Protein AF-A0A9W9WJH2-F1 (afdb_monomer)

Solvent-accessible surface area (backbone atoms only — not comparable to full-atom values): 16302 Å² total; per-residue (Å²): 98,69,66,61,55,49,48,44,59,60,32,58,71,35,76,35,24,69,45,66,64,84,71,61,73,78,73,57,87,62,86,60,82,51,29,74,54,10,52,52,54,41,53,50,44,62,52,38,42,73,76,41,46,39,61,30,35,50,51,49,12,51,54,43,46,64,52,54,35,65,83,89,51,91,87,80,59,88,85,65,90,33,65,61,16,53,51,42,52,52,47,47,46,52,51,21,36,48,52,34,56,53,49,64,67,35,65,74,58,43,73,72,57,76,91,64,62,62,67,59,49,53,50,52,42,17,49,53,38,27,52,50,43,52,48,30,51,56,54,38,43,37,79,36,41,79,47,73,37,57,75,93,68,48,77,60,46,36,43,77,83,44,87,53,45,41,76,36,77,91,70,69,72,57,96,85,57,57,88,51,46,71,26,45,52,77,47,55,80,37,57,25,29,28,33,40,31,35,92,82,47,93,60,83,52,79,46,76,75,41,51,16,26,26,40,59,57,57,96,78,64,79,76,58,86,74,70,93,77,85,83,87,88,91,74,81,80,70,66,66,75,63,54,68,67,54,60,64,62,53,64,61,63,65,67,70,74,76,80,76,85,84,88,84,86,87,79,89,86,84,89,134

Sequence (272 aa):
MIILKDCLTLFFSNPFWYLGTGDEFSNSESFEAETPFGVQLNTLYNTLQKGELQHANHWRAHTMRLANMTTQDPTTMSDRDTSFGLANEGIIKSKAFQFAAAKLKDKAFRCLIKDPDEDNVKTSLGKLYNSMAMFAKDVSTSQPRLGWRLLDQIPTQFDCRSKVITAAHIHGLDKGESRLNQHKVLAIFRPYFFRVGAWNDEIPFEERISKAHVLVEDAFTQFAISSDEDESPTKRTKRKAKRSKTEENVEVRTKESALQGKARKGAKKKKI

pLDDT: mean 79.2, std 20.4, range [33.91, 97.44]

Organism: NCBI:txid1303715

Foldseek 3Di:
DVLVVVLCVLAQLQVLQQDDDDPQPVDDPDLDSGGPVSVVLRVVLVVVCVVPVQVSLQVQLVVLCVQQDDPPDPPPPVDDDRVRNVVSLVSLLVSLLVVLVVQCVDPVSVVVDDPDPPVVSSVVSSVVSSVSNVVSSVQSNDPFRKDWDAPVRDDQFDDLPDPAEDEACLVVDDRPDCQRGRFGFDGFPATFMWTFRGNPCPDTDTHTPDHTHTHTDDPPPPVDVPPVPDDDDDDPPPPPVVVVVVVVVVVVVVVVVPPDDDDDDDDDDDDD

Radius of gyration: 29.52 Å; Cα contacts (8 Å, |Δi|>4): 300; chains: 1; bounding box: 73×88×62 Å

Secondary structure (DSSP, 8-state):
-HHHHHHIIIIIS-TTTT---GGGTTS-----SS-HHHHHHHHHHHHHHHH-HHHHHHHHHHHHHHHT---S-TTT-TT---HHHHHHHHHHHHHHHHHHHHHHH-HHHHTTS-S--HHHHHHHHHHHHHHHHHHHHHHHTSSSEEEEE-GGGS-SB--TT-SSEEE-GGG---TT--TTTTPBEEEEEE-EEEEE--TT-SS---EEEE-EEEEE--TT---------S-----TTSSSTTTHHHHHHHHHHHHHTTSS------------

Structure (mmCIF, N/CA/C/O backbone):
data_AF-A0A9W9WJH2-F1
#
_entry.id   AF-A0A9W9WJH2-F1
#
loop_
_atom_site.group_PDB
_atom_site.id
_atom_site.type_symbol
_atom_site.label_atom_id
_atom_site.label_alt_id
_atom_site.label_comp_id
_atom_site.label_asym_id
_atom_site.label_entity_id
_atom_site.label_seq_id
_atom_site.pdbx_PDB_ins_code
_atom_site.Cartn_x
_atom_site.Cartn_y
_atom_site.Cartn_z
_atom_site.occupancy
_atom_site.B_iso_or_equiv
_atom_site.auth_seq_id
_atom_site.auth_comp_id
_atom_site.auth_asym_id
_atom_site.auth_atom_id
_atom_site.pdbx_PDB_model_num
ATOM 1 N N . MET A 1 1 ? -11.777 7.679 3.318 1.00 61.28 1 MET A N 1
ATOM 2 C CA . MET A 1 1 ? -11.421 6.244 3.437 1.00 61.28 1 MET A CA 1
ATOM 3 C C . MET A 1 1 ? -11.252 5.538 2.098 1.00 61.28 1 MET A C 1
ATOM 5 O O . MET A 1 1 ? -10.304 4.776 1.971 1.00 61.28 1 MET A O 1
ATOM 9 N N . ILE A 1 2 ? -12.136 5.777 1.119 1.00 79.31 2 ILE A N 1
ATOM 10 C CA . ILE A 1 2 ? -12.157 5.030 -0.152 1.00 79.31 2 ILE A CA 1
ATOM 11 C C . ILE A 1 2 ? -10.828 5.145 -0.909 1.00 79.31 2 ILE A C 1
ATOM 13 O O . ILE A 1 2 ? -10.280 4.121 -1.287 1.00 79.31 2 ILE A O 1
ATOM 17 N N . ILE A 1 3 ? -10.272 6.357 -1.040 1.00 88.62 3 ILE A N 1
ATOM 18 C CA . ILE A 1 3 ? -9.022 6.592 -1.787 1.00 88.62 3 ILE A CA 1
ATOM 19 C C . ILE A 1 3 ? -7.834 5.847 -1.168 1.00 88.62 3 ILE A C 1
ATOM 21 O O . ILE A 1 3 ? -7.076 5.210 -1.880 1.00 88.62 3 ILE A O 1
ATOM 25 N N . LEU A 1 4 ? -7.672 5.891 0.160 1.00 89.75 4 LEU A N 1
ATOM 26 C CA . LEU A 1 4 ? -6.545 5.217 0.812 1.00 89.75 4 LEU A CA 1
ATOM 27 C C . LEU A 1 4 ? -6.624 3.696 0.644 1.00 89.75 4 LEU A C 1
ATOM 29 O O . LEU A 1 4 ? -5.609 3.074 0.356 1.00 89.75 4 LEU A O 1
ATOM 33 N N . LYS A 1 5 ? -7.819 3.108 0.807 1.00 90.38 5 LYS A N 1
ATOM 34 C CA . LYS A 1 5 ? -8.029 1.678 0.544 1.00 90.38 5 LYS A CA 1
ATOM 35 C C . LYS A 1 5 ? -7.651 1.340 -0.900 1.00 90.38 5 LYS A C 1
ATOM 37 O O . LYS A 1 5 ? -6.919 0.383 -1.104 1.00 90.38 5 LYS A O 1
ATOM 42 N N . ASP A 1 6 ? -8.103 2.156 -1.851 1.00 91.75 6 ASP A N 1
ATOM 43 C CA . ASP A 1 6 ? -7.793 2.008 -3.276 1.00 91.75 6 ASP A CA 1
ATOM 44 C C . ASP A 1 6 ? -6.279 2.013 -3.522 1.00 91.75 6 ASP A C 1
ATOM 46 O O . ASP A 1 6 ? -5.728 1.053 -4.047 1.00 91.75 6 ASP A O 1
ATOM 50 N N . CYS A 1 7 ? -5.573 3.035 -3.028 1.00 93.75 7 CYS A N 1
ATOM 51 C CA . CYS A 1 7 ? -4.124 3.156 -3.184 1.00 93.75 7 CYS A CA 1
ATOM 52 C C . CYS A 1 7 ? -3.353 1.997 -2.541 1.00 93.75 7 CYS A C 1
ATOM 54 O O . CYS A 1 7 ? -2.354 1.554 -3.099 1.00 93.75 7 CYS A O 1
ATOM 56 N N . LEU A 1 8 ? -3.785 1.504 -1.374 1.00 92.88 8 LEU A N 1
ATOM 57 C CA . LEU A 1 8 ? -3.162 0.337 -0.739 1.00 92.88 8 LEU A CA 1
ATOM 58 C C . LEU A 1 8 ? -3.335 -0.908 -1.604 1.00 92.88 8 LEU A C 1
ATOM 60 O O . LEU A 1 8 ? -2.370 -1.629 -1.843 1.00 92.88 8 LEU A O 1
ATOM 64 N N . THR A 1 9 ? -4.547 -1.128 -2.114 1.00 92.12 9 THR A N 1
ATOM 65 C CA . THR A 1 9 ? -4.829 -2.256 -2.997 1.00 92.12 9 THR A CA 1
ATOM 66 C C . THR A 1 9 ? -4.025 -2.164 -4.294 1.00 92.12 9 THR A C 1
ATOM 68 O O . THR A 1 9 ? -3.382 -3.147 -4.644 1.00 92.12 9 THR A O 1
ATOM 71 N N . LEU A 1 10 ? -3.995 -0.997 -4.942 1.00 92.94 10 LEU A N 1
ATOM 72 C CA . LEU A 1 10 ? -3.325 -0.781 -6.227 1.00 92.94 10 LEU A CA 1
ATOM 73 C C . LEU A 1 10 ? -1.795 -0.818 -6.136 1.00 92.94 10 LEU A C 1
ATOM 75 O O . LEU A 1 10 ? -1.153 -1.429 -6.979 1.00 92.94 10 LEU A O 1
ATOM 79 N N . PHE A 1 11 ? -1.201 -0.148 -5.144 1.00 94.69 11 PHE A N 1
ATOM 80 C CA . PHE A 1 11 ? 0.240 0.137 -5.164 1.00 94.69 11 PHE A CA 1
ATOM 81 C C . PHE A 1 11 ? 1.055 -0.648 -4.143 1.00 94.69 11 PHE A C 1
ATOM 83 O O . PHE A 1 11 ? 2.259 -0.810 -4.323 1.00 94.69 11 PHE A O 1
ATOM 90 N N . PHE A 1 12 ? 0.435 -1.099 -3.049 1.00 93.94 12 PHE A N 1
ATOM 91 C CA . PHE A 1 12 ? 1.158 -1.761 -1.962 1.00 93.94 12 PHE A CA 1
ATOM 92 C C . PHE A 1 12 ? 1.015 -3.284 -2.013 1.00 93.94 12 PHE A C 1
ATOM 94 O O . PHE A 1 12 ? 1.904 -3.983 -1.526 1.00 93.94 12 PHE A O 1
ATOM 101 N N . SER A 1 13 ? -0.075 -3.811 -2.589 1.00 92.88 13 SER A N 1
ATOM 102 C CA . SER A 1 13 ? -0.327 -5.263 -2.672 1.00 92.88 13 SER A CA 1
ATOM 103 C C . SER A 1 13 ? 0.685 -5.990 -3.553 1.00 92.88 13 SER A C 1
ATOM 105 O O . SER A 1 13 ? 1.116 -7.089 -3.209 1.00 92.88 13 SER A O 1
ATOM 107 N N . ASN A 1 14 ? 1.077 -5.367 -4.663 1.00 95.12 14 ASN A N 1
ATOM 108 C CA . ASN A 1 14 ? 2.111 -5.853 -5.561 1.00 95.12 14 ASN A CA 1
ATOM 109 C C . ASN A 1 14 ? 3.208 -4.782 -5.657 1.00 95.12 14 ASN A C 1
ATOM 111 O O . ASN A 1 14 ? 2.951 -3.742 -6.247 1.00 95.12 14 ASN A O 1
ATOM 115 N N . PRO A 1 15 ? 4.430 -4.994 -5.136 1.00 95.25 15 PRO A N 1
ATOM 116 C CA . PRO A 1 15 ? 5.505 -4.003 -5.235 1.00 95.25 15 PRO A CA 1
ATOM 117 C C . PRO A 1 15 ? 6.007 -3.789 -6.676 1.00 95.25 15 PRO A C 1
ATOM 119 O O . PRO A 1 15 ? 6.616 -2.762 -6.954 1.00 95.25 15 PRO A O 1
ATOM 122 N N . PHE A 1 16 ? 5.740 -4.723 -7.591 1.00 96.00 16 PHE A N 1
ATOM 123 C CA . PHE A 1 16 ? 6.220 -4.733 -8.976 1.00 96.00 16 PHE A CA 1
ATOM 124 C C . PHE A 1 16 ? 5.157 -4.298 -9.996 1.00 96.00 16 PHE A C 1
ATOM 126 O O . PHE A 1 16 ? 5.381 -4.445 -11.192 1.00 96.00 16 PHE A O 1
ATOM 133 N N . TRP A 1 17 ? 4.013 -3.767 -9.547 1.00 94.25 17 TRP A N 1
ATOM 134 C CA . TRP A 1 17 ? 2.809 -3.492 -10.354 1.00 94.25 17 TRP A CA 1
ATOM 135 C C . TRP A 1 17 ? 3.031 -2.669 -11.641 1.00 94.25 17 TRP A C 1
ATOM 137 O O . TRP A 1 17 ? 2.211 -2.707 -12.559 1.00 94.25 17 TRP A O 1
ATOM 147 N N . TYR A 1 18 ? 4.119 -1.906 -11.712 1.00 93.12 18 TYR A N 1
ATOM 148 C CA . TYR A 1 18 ? 4.456 -1.030 -12.834 1.00 93.12 18 TYR A CA 1
ATOM 149 C C . TYR A 1 18 ? 5.668 -1.502 -13.643 1.00 93.12 18 TYR A C 1
ATOM 151 O O . TYR A 1 18 ? 6.012 -0.841 -14.616 1.00 93.12 18 TYR A O 1
ATOM 159 N N . LEU A 1 19 ? 6.348 -2.585 -13.253 1.00 93.00 19 LEU A N 1
ATOM 160 C CA . LEU A 1 19 ? 7.528 -3.063 -13.974 1.00 93.00 19 LEU A CA 1
ATOM 161 C C . LEU A 1 19 ? 7.095 -3.803 -15.231 1.00 93.00 19 LEU A C 1
ATOM 163 O O . LEU A 1 19 ? 6.374 -4.790 -15.136 1.00 93.00 19 LEU A O 1
ATOM 167 N N . GLY A 1 20 ? 7.562 -3.373 -16.394 1.00 84.25 20 GLY A N 1
ATOM 168 C CA . GLY A 1 20 ? 7.309 -4.067 -17.654 1.00 84.25 20 GLY A CA 1
ATOM 169 C C . GLY A 1 20 ? 8.562 -4.145 -18.507 1.00 84.25 20 GLY A C 1
ATOM 170 O O . GLY A 1 20 ? 9.544 -3.437 -18.269 1.00 84.25 20 GLY A O 1
ATOM 171 N N . THR A 1 21 ? 8.527 -5.026 -19.496 1.00 75.06 21 THR A N 1
ATOM 172 C CA . THR A 1 21 ? 9.624 -5.202 -20.449 1.00 75.06 21 THR A CA 1
ATOM 173 C C . THR A 1 21 ? 9.253 -4.585 -21.792 1.00 75.06 21 THR A C 1
ATOM 175 O O . THR A 1 21 ? 8.248 -4.976 -22.376 1.00 75.06 21 THR A O 1
ATOM 178 N N . GLY A 1 22 ? 10.077 -3.645 -22.275 1.00 64.88 22 GLY A N 1
ATOM 179 C CA . GLY A 1 22 ? 10.086 -3.120 -23.650 1.00 64.88 22 GLY A CA 1
ATOM 180 C C . GLY A 1 22 ? 8.715 -2.767 -24.236 1.00 64.88 22 GLY A C 1
ATOM 181 O O . GLY A 1 22 ? 8.216 -1.660 -24.048 1.00 64.88 22 GLY A O 1
ATOM 182 N N . ASP A 1 23 ? 8.123 -3.718 -24.956 1.00 58.00 23 ASP A N 1
ATOM 183 C CA . ASP A 1 23 ? 6.927 -3.532 -25.784 1.00 58.00 23 ASP A CA 1
ATOM 184 C C . ASP A 1 23 ? 5.601 -3.480 -25.007 1.00 58.00 23 ASP A C 1
ATOM 186 O O . ASP A 1 23 ? 4.570 -3.117 -25.576 1.00 58.00 23 ASP A O 1
ATOM 190 N N . GLU A 1 24 ? 5.596 -3.796 -23.707 1.00 58.75 24 GLU A N 1
ATOM 191 C CA . GLU A 1 24 ? 4.362 -3.846 -22.906 1.00 58.75 24 GLU A CA 1
ATOM 192 C C . GLU A 1 24 ? 3.705 -2.467 -22.706 1.00 58.75 24 GLU A C 1
ATOM 194 O O . GLU A 1 24 ? 2.495 -2.391 -22.508 1.00 58.75 24 GLU A O 1
ATOM 199 N N . PHE A 1 25 ? 4.466 -1.370 -22.799 1.00 53.47 25 PHE A N 1
ATOM 200 C CA . PHE A 1 25 ? 3.949 -0.010 -22.571 1.00 53.47 25 PHE A CA 1
ATOM 201 C C . PHE A 1 25 ? 3.610 0.761 -23.843 1.00 53.47 25 PHE A C 1
ATOM 203 O O . PHE A 1 25 ? 2.935 1.786 -23.764 1.00 53.47 25 PHE A O 1
ATOM 210 N N . SER A 1 26 ? 4.059 0.288 -25.007 1.00 49.72 26 SER A N 1
ATOM 211 C CA . SER A 1 26 ? 3.871 1.012 -26.269 1.00 49.72 26 SER A CA 1
ATOM 212 C C . SER A 1 26 ? 2.443 0.895 -26.813 1.00 49.72 26 SER A C 1
ATOM 214 O O . SER A 1 26 ? 2.040 1.739 -27.605 1.00 49.72 26 SER A O 1
ATOM 216 N N . ASN A 1 27 ? 1.664 -0.104 -26.369 1.00 42.75 27 ASN A N 1
ATOM 217 C CA . ASN A 1 27 ? 0.341 -0.415 -26.932 1.00 42.75 27 ASN A CA 1
ATOM 218 C C . ASN A 1 27 ? -0.779 -0.637 -25.900 1.00 42.75 27 ASN A C 1
ATOM 220 O O . ASN A 1 27 ? -1.905 -0.955 -26.283 1.00 42.75 27 ASN A O 1
ATOM 224 N N . SER A 1 28 ? -0.518 -0.500 -24.599 1.00 47.25 28 SER A N 1
ATOM 225 C CA . SER A 1 28 ? -1.523 -0.838 -23.592 1.00 47.25 28 SER A CA 1
ATOM 226 C C . SER A 1 28 ? -2.378 0.383 -23.211 1.00 47.25 28 SER A C 1
ATOM 228 O O . SER A 1 28 ? -2.097 1.082 -22.239 1.00 47.25 28 SER A O 1
ATOM 230 N N . GLU A 1 29 ? -3.494 0.595 -23.914 1.00 50.41 29 GLU A N 1
ATOM 231 C CA . GLU A 1 29 ? -4.655 1.328 -23.363 1.00 50.41 29 GLU A CA 1
ATOM 232 C C . GLU A 1 29 ? -5.371 0.525 -22.252 1.00 50.41 29 GLU A C 1
ATOM 234 O O . GLU A 1 29 ? -6.449 0.895 -21.781 1.00 50.41 29 GLU A O 1
ATOM 239 N N . SER A 1 30 ? -4.799 -0.608 -21.826 1.00 55.31 30 SER A N 1
ATOM 240 C CA . SER A 1 30 ? -5.375 -1.453 -20.791 1.00 55.31 30 SER A CA 1
ATOM 241 C C . SER A 1 30 ? -5.425 -0.701 -19.463 1.00 55.31 30 SER A C 1
ATOM 243 O O . SER A 1 30 ? -4.395 -0.334 -18.898 1.00 55.31 30 SER A O 1
ATOM 245 N N . PHE A 1 31 ? -6.628 -0.572 -18.909 1.00 59.25 31 PHE A N 1
ATOM 246 C CA . PHE A 1 31 ? -6.872 -0.110 -17.539 1.00 59.25 31 PHE A CA 1
ATOM 247 C C . PHE A 1 31 ? -6.413 -1.122 -16.469 1.00 59.25 31 PHE A C 1
ATOM 249 O O . PHE A 1 31 ? -6.786 -0.996 -15.301 1.00 59.25 31 PHE A O 1
ATOM 256 N N . GLU A 1 32 ? -5.640 -2.142 -16.848 1.00 71.50 32 GLU A N 1
ATOM 257 C CA . GLU A 1 32 ? -5.130 -3.140 -15.920 1.00 71.50 32 GLU A CA 1
ATOM 258 C C . GLU A 1 32 ? -4.185 -2.497 -14.902 1.00 71.50 32 GLU A C 1
ATOM 260 O O . GLU A 1 32 ? -3.237 -1.769 -15.230 1.00 71.50 32 GLU A O 1
ATOM 265 N N . ALA A 1 33 ? -4.483 -2.767 -13.628 1.00 72.88 33 ALA A N 1
ATOM 266 C CA . ALA A 1 33 ? -3.759 -2.189 -12.507 1.00 72.88 33 ALA A CA 1
ATOM 267 C C . ALA A 1 33 ? -2.268 -2.558 -12.546 1.00 72.88 33 ALA A C 1
ATOM 269 O O . ALA A 1 33 ? -1.403 -1.724 -12.275 1.00 72.88 33 ALA A O 1
ATOM 270 N N . GLU A 1 34 ? -1.973 -3.788 -12.965 1.00 84.31 34 GLU A N 1
ATOM 271 C CA . GLU A 1 34 ? -0.646 -4.389 -12.934 1.00 84.31 34 GLU A CA 1
ATOM 272 C C . GLU A 1 34 ? -0.162 -4.713 -14.350 1.00 84.31 34 GLU A C 1
ATOM 274 O O . GLU A 1 34 ? -0.954 -4.967 -15.251 1.00 84.31 34 GLU A O 1
ATOM 279 N N . THR A 1 35 ? 1.145 -4.660 -14.569 1.00 86.50 35 THR A N 1
ATOM 280 C CA . THR A 1 35 ? 1.783 -5.126 -15.808 1.00 86.50 35 THR A CA 1
ATOM 281 C C . THR A 1 35 ? 1.929 -6.652 -15.801 1.00 86.50 35 THR A C 1
ATOM 283 O O . THR A 1 35 ? 2.141 -7.227 -14.728 1.00 86.50 35 THR A O 1
ATOM 286 N N . PRO A 1 36 ? 1.898 -7.337 -16.960 1.00 88.88 36 PRO A N 1
ATOM 287 C CA . PRO A 1 36 ? 2.088 -8.788 -17.013 1.00 88.88 36 PRO A CA 1
ATOM 288 C C . PRO A 1 36 ? 3.403 -9.240 -16.365 1.00 88.88 36 PRO A C 1
ATOM 290 O O . PRO A 1 36 ? 3.405 -10.156 -15.538 1.00 88.88 36 PRO A O 1
ATOM 293 N N . PHE A 1 37 ? 4.513 -8.557 -16.661 1.00 91.06 37 PHE A N 1
ATOM 294 C CA . PHE A 1 37 ? 5.795 -8.828 -16.010 1.00 91.06 37 PHE A CA 1
ATOM 295 C C . PHE A 1 37 ? 5.757 -8.567 -14.493 1.00 91.06 37 PHE A C 1
ATOM 297 O O . PHE A 1 37 ? 6.253 -9.376 -13.704 1.00 91.06 37 PHE A O 1
ATOM 304 N N . GLY A 1 38 ? 5.096 -7.493 -14.056 1.00 93.38 38 GLY A N 1
ATOM 305 C CA . GLY A 1 38 ? 4.896 -7.177 -12.642 1.00 93.38 38 GLY A CA 1
ATOM 306 C C . GLY A 1 38 ? 4.111 -8.253 -11.885 1.00 93.38 38 GLY A C 1
ATOM 307 O O . GLY A 1 38 ? 4.464 -8.605 -10.757 1.00 93.38 38 GLY A O 1
ATOM 308 N N . VAL A 1 39 ? 3.078 -8.829 -12.506 1.00 93.12 39 VAL A N 1
ATOM 309 C CA . VAL A 1 39 ? 2.299 -9.954 -11.954 1.00 93.12 39 VAL A CA 1
ATOM 310 C C . VAL A 1 39 ? 3.173 -11.202 -11.797 1.00 93.12 39 VAL A C 1
ATOM 312 O O . VAL A 1 39 ? 3.122 -11.877 -10.762 1.00 93.12 39 VAL A O 1
ATOM 315 N N . GLN A 1 40 ? 4.011 -11.506 -12.793 1.00 94.88 40 GLN A N 1
ATOM 316 C CA . GLN A 1 40 ? 4.931 -12.647 -12.741 1.00 94.88 40 GLN A CA 1
ATOM 317 C C . GLN A 1 40 ? 5.958 -12.490 -11.613 1.00 94.88 40 GLN A C 1
ATOM 319 O O . GLN A 1 40 ? 6.143 -13.413 -10.816 1.00 94.88 40 GLN A O 1
ATOM 324 N N . LEU A 1 41 ? 6.567 -11.305 -11.480 1.00 96.31 41 LEU A N 1
ATOM 325 C CA . LEU A 1 41 ? 7.498 -11.007 -10.389 1.00 96.31 41 LEU A CA 1
ATOM 326 C C . LEU A 1 41 ? 6.831 -11.115 -9.015 1.00 96.31 41 LEU A C 1
ATOM 328 O O . LEU A 1 41 ? 7.429 -11.653 -8.082 1.00 96.31 41 LEU A O 1
ATOM 332 N N . ASN A 1 42 ? 5.584 -10.660 -8.883 1.00 96.31 42 ASN A N 1
ATOM 333 C CA . ASN A 1 42 ? 4.841 -10.783 -7.632 1.00 96.31 42 ASN A CA 1
ATOM 334 C C . ASN A 1 42 ? 4.518 -12.241 -7.293 1.00 96.31 42 ASN A C 1
ATOM 336 O O . ASN A 1 42 ? 4.623 -12.663 -6.143 1.00 96.31 42 ASN A O 1
ATOM 340 N N . THR A 1 43 ? 4.173 -13.041 -8.300 1.00 97.12 43 THR A N 1
ATOM 341 C CA . THR A 1 43 ? 3.924 -14.478 -8.134 1.00 97.12 43 THR A CA 1
ATOM 342 C C . THR A 1 43 ? 5.187 -15.206 -7.674 1.00 97.12 43 THR A C 1
ATOM 344 O O . THR A 1 43 ? 5.140 -16.001 -6.728 1.00 97.12 43 THR A O 1
ATOM 347 N N . LEU A 1 44 ? 6.335 -14.886 -8.281 1.00 97.44 44 LEU A N 1
ATOM 348 C CA . LEU A 1 44 ? 7.634 -15.393 -7.847 1.00 97.44 44 LEU A CA 1
ATOM 349 C C . LEU A 1 44 ? 7.932 -14.966 -6.406 1.00 97.44 44 LEU A C 1
ATOM 351 O O . LEU A 1 44 ? 8.263 -15.808 -5.574 1.00 97.44 44 LEU A O 1
ATOM 355 N N . TYR A 1 45 ? 7.745 -13.689 -6.077 1.00 96.56 45 TYR A N 1
ATOM 356 C CA . TYR A 1 45 ? 7.959 -13.167 -4.730 1.00 96.56 45 TYR A CA 1
ATOM 357 C C . TYR A 1 45 ? 7.123 -13.890 -3.672 1.00 96.56 45 TYR A C 1
ATOM 359 O O . TYR A 1 45 ? 7.668 -14.346 -2.668 1.00 96.56 45 TYR A O 1
ATOM 367 N N . ASN A 1 46 ? 5.824 -14.066 -3.918 1.00 95.94 46 ASN A N 1
ATOM 368 C CA . ASN A 1 46 ? 4.919 -14.790 -3.024 1.00 95.94 46 ASN A CA 1
ATOM 369 C C . ASN A 1 46 ? 5.331 -16.262 -2.853 1.00 95.94 46 ASN A C 1
ATOM 371 O O . ASN A 1 46 ? 5.078 -16.866 -1.811 1.00 95.94 46 ASN A O 1
ATOM 375 N N . THR A 1 47 ? 5.976 -16.849 -3.863 1.00 97.25 47 THR A N 1
ATOM 376 C CA . THR A 1 47 ? 6.546 -18.200 -3.779 1.00 97.25 47 THR A CA 1
ATOM 377 C C . THR A 1 47 ? 7.807 -18.209 -2.913 1.00 97.25 47 THR A C 1
ATOM 379 O O . THR A 1 47 ? 7.911 -19.036 -2.010 1.00 97.25 47 THR A O 1
ATOM 382 N N . LEU A 1 48 ? 8.720 -17.250 -3.110 1.00 95.31 48 LEU A N 1
ATOM 383 C CA . LEU A 1 48 ? 9.935 -17.100 -2.298 1.00 95.31 48 LEU A CA 1
ATOM 384 C C . LEU A 1 48 ? 9.615 -16.864 -0.816 1.00 95.31 48 LEU A C 1
ATOM 386 O O . LEU A 1 48 ? 10.290 -17.416 0.049 1.00 95.31 48 LEU A O 1
ATOM 390 N N . GLN A 1 49 ? 8.558 -16.102 -0.516 1.00 92.62 49 GLN A N 1
ATOM 391 C CA . GLN A 1 49 ? 8.107 -15.852 0.858 1.00 92.62 49 GLN A CA 1
ATOM 392 C C . GLN A 1 49 ? 7.736 -17.129 1.622 1.00 92.62 49 GLN A C 1
ATOM 394 O O . GLN A 1 49 ? 7.888 -17.158 2.840 1.00 92.62 49 GLN A O 1
ATOM 399 N N . LYS A 1 50 ? 7.245 -18.167 0.931 1.00 92.25 50 LYS A N 1
ATOM 400 C CA . LYS A 1 50 ? 6.915 -19.464 1.547 1.00 92.25 50 LYS A CA 1
ATOM 401 C C . LYS A 1 50 ? 8.160 -20.276 1.897 1.00 92.25 50 LYS A C 1
ATOM 403 O O . LYS A 1 50 ? 8.083 -21.122 2.778 1.00 92.25 50 LYS A O 1
ATOM 408 N N . GLY A 1 51 ? 9.256 -20.054 1.171 1.00 90.44 51 GLY A N 1
ATOM 409 C CA . GLY A 1 51 ? 10.536 -20.706 1.420 1.00 90.44 51 GLY A CA 1
ATOM 410 C C . GLY A 1 51 ? 11.279 -20.038 2.568 1.00 90.44 51 GLY A C 1
ATOM 411 O O . GLY A 1 51 ? 11.527 -20.679 3.579 1.00 90.44 51 GLY A O 1
ATOM 412 N N . GLU A 1 52 ? 11.607 -18.752 2.411 1.00 90.06 52 GLU A N 1
ATOM 413 C CA . GLU A 1 52 ? 12.344 -17.991 3.422 1.00 90.06 52 GLU A CA 1
ATOM 414 C C . GLU A 1 52 ? 12.017 -16.489 3.336 1.00 90.06 52 GLU A C 1
ATOM 416 O O . GLU A 1 52 ? 12.410 -15.786 2.396 1.00 90.06 52 GLU A O 1
ATOM 421 N N . LEU A 1 53 ? 11.275 -15.978 4.325 1.00 89.94 53 LEU A N 1
ATOM 422 C CA . LEU A 1 53 ? 10.684 -14.636 4.279 1.00 89.94 53 LEU A CA 1
ATOM 423 C C . LEU A 1 53 ? 11.736 -13.520 4.239 1.00 89.94 53 LEU A C 1
ATOM 425 O O . LEU A 1 53 ? 11.552 -12.528 3.525 1.00 89.94 53 LEU A O 1
ATOM 429 N N . GLN A 1 54 ? 12.834 -13.665 4.984 1.00 89.62 54 GLN A N 1
ATOM 430 C CA . GLN A 1 54 ? 13.888 -12.650 5.046 1.00 89.62 54 GLN A CA 1
ATOM 431 C C . GLN A 1 54 ? 14.572 -12.476 3.686 1.00 89.62 54 GLN A C 1
ATOM 433 O O . GLN A 1 54 ? 14.675 -11.360 3.167 1.00 89.62 54 GLN A O 1
ATOM 438 N N . HIS A 1 55 ? 14.967 -13.590 3.067 1.00 91.06 55 HIS A N 1
ATOM 439 C CA . HIS A 1 55 ? 15.607 -13.603 1.754 1.00 91.06 55 HIS A CA 1
ATOM 440 C C . HIS A 1 55 ? 14.660 -13.100 0.665 1.00 91.06 55 HIS A C 1
ATOM 442 O O . HIS A 1 55 ? 15.069 -12.308 -0.184 1.00 91.06 55 HIS A O 1
ATOM 448 N N . ALA A 1 56 ? 13.376 -13.465 0.726 1.00 94.06 56 ALA A N 1
ATOM 449 C CA . ALA A 1 56 ? 12.371 -12.926 -0.184 1.00 94.06 56 ALA A CA 1
ATOM 450 C C . ALA A 1 56 ? 12.257 -11.396 -0.054 1.00 94.06 56 ALA A C 1
ATOM 452 O O . ALA A 1 56 ? 12.272 -10.673 -1.054 1.00 94.06 56 ALA A O 1
ATOM 453 N N . ASN A 1 57 ? 12.161 -10.872 1.174 1.00 93.31 57 ASN A N 1
ATOM 454 C CA . ASN A 1 57 ? 12.087 -9.429 1.425 1.00 93.31 57 ASN A CA 1
ATOM 455 C C . ASN A 1 57 ? 13.337 -8.689 0.951 1.00 93.31 57 ASN A C 1
ATOM 457 O O . ASN A 1 57 ? 13.219 -7.568 0.442 1.00 93.31 57 ASN A O 1
ATOM 461 N N . HIS A 1 58 ? 14.502 -9.315 1.113 1.00 93.44 58 HIS A N 1
ATOM 462 C CA . HIS A 1 58 ? 15.770 -8.798 0.634 1.00 93.44 58 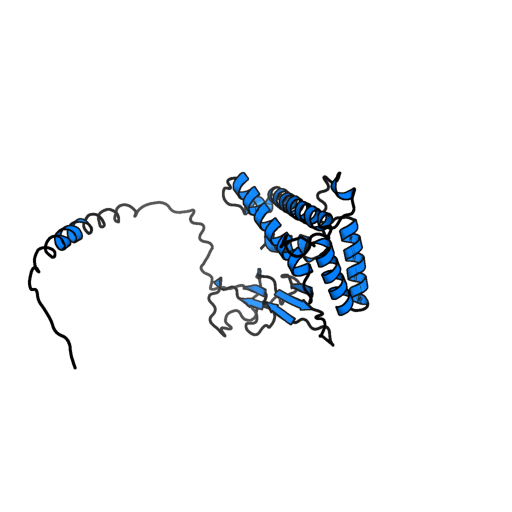HIS A CA 1
ATOM 463 C C . HIS A 1 58 ? 15.810 -8.741 -0.893 1.00 93.44 58 HIS A C 1
ATOM 465 O O . HIS A 1 58 ? 16.089 -7.678 -1.452 1.00 93.44 58 HIS A O 1
ATOM 471 N N . TRP A 1 59 ? 15.440 -9.840 -1.554 1.00 95.81 59 TRP A N 1
ATOM 472 C CA . TRP A 1 59 ? 15.322 -9.925 -3.006 1.00 95.81 59 TRP A CA 1
ATOM 473 C C . TRP A 1 59 ? 14.395 -8.836 -3.551 1.00 95.81 59 TRP A C 1
ATOM 475 O O . TRP A 1 59 ? 14.824 -8.041 -4.381 1.00 95.81 59 TRP A O 1
ATOM 485 N N . ARG A 1 60 ? 13.175 -8.695 -3.008 1.00 96.56 60 ARG A N 1
ATOM 486 C CA . ARG A 1 60 ? 12.236 -7.629 -3.404 1.00 96.56 60 ARG A CA 1
ATOM 487 C C . ARG A 1 60 ? 12.878 -6.250 -3.279 1.00 96.56 60 ARG A C 1
ATOM 489 O O . ARG A 1 60 ? 12.839 -5.475 -4.227 1.00 96.56 60 ARG A O 1
ATOM 496 N N . ALA A 1 61 ? 13.473 -5.936 -2.129 1.00 95.56 61 ALA A N 1
ATOM 497 C CA . ALA A 1 61 ? 14.081 -4.629 -1.901 1.00 95.56 61 ALA A CA 1
ATOM 498 C C . ALA A 1 61 ? 15.222 -4.336 -2.891 1.00 95.56 61 ALA A C 1
ATOM 500 O O . ALA A 1 61 ? 15.304 -3.224 -3.407 1.00 95.56 61 ALA A O 1
ATOM 501 N N . HIS A 1 62 ? 16.075 -5.319 -3.189 1.00 95.31 62 HIS A N 1
ATOM 502 C CA . HIS A 1 62 ? 17.151 -5.168 -4.171 1.00 95.31 62 HIS A CA 1
ATOM 503 C C . HIS A 1 62 ? 16.626 -5.013 -5.598 1.00 95.31 62 HIS A C 1
ATOM 505 O O . HIS A 1 62 ? 17.037 -4.075 -6.280 1.00 95.31 62 HIS A O 1
ATOM 511 N N . THR A 1 63 ? 15.677 -5.851 -6.017 1.00 95.94 63 THR A N 1
ATOM 512 C CA . THR A 1 63 ? 15.005 -5.730 -7.318 1.00 95.94 63 THR A CA 1
ATOM 513 C C . THR A 1 63 ? 14.401 -4.339 -7.484 1.00 95.94 63 THR A C 1
ATOM 515 O O . THR A 1 63 ? 14.635 -3.686 -8.496 1.00 95.94 63 THR A O 1
ATOM 518 N N . MET A 1 64 ? 13.715 -3.825 -6.460 1.00 95.88 64 MET A N 1
ATOM 519 C CA . MET A 1 64 ? 13.130 -2.484 -6.493 1.00 95.88 64 MET A CA 1
ATOM 520 C C . MET A 1 64 ? 14.185 -1.375 -6.541 1.00 95.88 64 MET A C 1
ATOM 522 O O . MET A 1 64 ? 14.004 -0.400 -7.262 1.00 95.88 64 MET A O 1
ATOM 526 N N . ARG A 1 65 ? 15.306 -1.487 -5.821 1.00 93.88 65 ARG A N 1
ATOM 527 C CA . ARG A 1 65 ? 16.385 -0.482 -5.901 1.00 93.88 65 ARG A CA 1
ATOM 528 C C . ARG A 1 65 ? 17.023 -0.438 -7.285 1.00 93.88 65 ARG A C 1
ATOM 530 O O . ARG A 1 65 ? 17.261 0.648 -7.797 1.00 93.88 65 ARG A O 1
ATOM 537 N N . LEU A 1 66 ? 17.280 -1.602 -7.883 1.00 91.88 66 LEU A N 1
ATOM 538 C CA . LEU A 1 66 ? 17.844 -1.698 -9.230 1.00 91.88 66 LEU A CA 1
ATOM 539 C C . LEU A 1 66 ? 16.863 -1.160 -10.273 1.00 91.88 66 LEU A C 1
ATOM 541 O O . LEU A 1 66 ? 17.245 -0.360 -11.120 1.00 91.88 66 LEU A O 1
ATOM 545 N N . ALA A 1 67 ? 15.586 -1.531 -10.160 1.00 92.75 67 ALA A N 1
ATOM 546 C CA . ALA A 1 67 ? 14.557 -1.110 -11.099 1.00 92.75 67 ALA A CA 1
ATOM 547 C C . ALA A 1 67 ? 14.275 0.399 -11.081 1.00 92.75 67 ALA A C 1
ATOM 549 O O . ALA A 1 67 ? 13.807 0.947 -12.072 1.00 92.75 67 ALA A O 1
ATOM 550 N N . ASN A 1 68 ? 14.552 1.073 -9.965 1.00 91.88 68 ASN A N 1
ATOM 551 C CA . ASN A 1 68 ? 14.289 2.502 -9.786 1.00 91.88 68 ASN A CA 1
ATOM 552 C C . ASN A 1 68 ? 15.568 3.318 -9.603 1.00 91.88 68 ASN A C 1
ATOM 554 O O . ASN A 1 68 ? 15.535 4.379 -8.979 1.00 91.88 68 ASN A O 1
ATOM 558 N N . MET A 1 69 ? 16.702 2.816 -10.090 1.00 88.00 69 MET 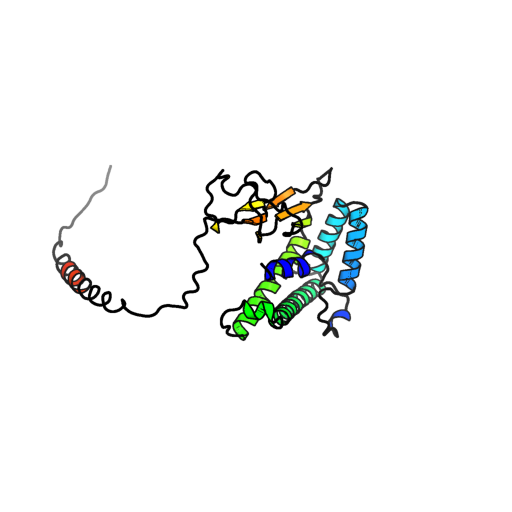A N 1
ATOM 559 C CA . MET A 1 69 ? 17.955 3.546 -9.990 1.00 88.00 69 MET A CA 1
ATOM 560 C C . MET A 1 69 ? 17.880 4.821 -10.840 1.00 88.00 69 MET A C 1
ATOM 562 O O . MET A 1 69 ? 17.771 4.763 -12.062 1.00 88.00 69 MET A O 1
ATOM 566 N N . THR A 1 70 ?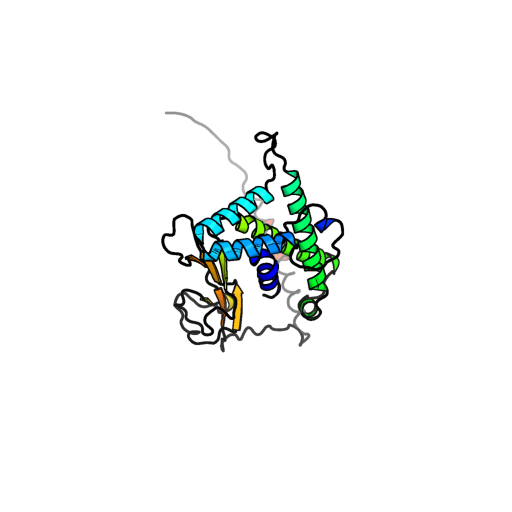 17.957 5.973 -10.178 1.00 82.38 70 THR A N 1
ATOM 567 C CA . THR A 1 70 ? 18.065 7.292 -10.806 1.00 82.38 70 THR A CA 1
ATOM 568 C C . THR A 1 70 ? 19.320 7.994 -10.287 1.00 82.38 70 THR A C 1
ATOM 570 O O . THR A 1 70 ? 19.708 7.838 -9.127 1.00 82.38 70 THR A O 1
ATOM 573 N N . THR A 1 71 ? 20.012 8.744 -11.143 1.00 68.94 71 THR A N 1
ATOM 574 C CA . THR A 1 71 ? 21.158 9.567 -10.733 1.00 68.94 71 THR A CA 1
ATOM 575 C C . THR A 1 71 ? 20.635 10.829 -10.058 1.00 68.94 71 THR A C 1
ATOM 577 O O . THR A 1 71 ? 20.173 11.744 -10.733 1.00 68.94 71 THR A O 1
ATOM 580 N N . GLN A 1 72 ? 20.696 10.887 -8.726 1.00 57.66 72 GLN A N 1
ATOM 581 C CA . GLN A 1 72 ? 20.450 12.134 -7.989 1.00 57.66 72 GLN A CA 1
ATOM 582 C C . GLN A 1 72 ? 21.657 13.081 -8.008 1.00 57.66 72 GLN A C 1
ATOM 584 O O . GLN A 1 72 ? 21.489 14.272 -7.765 1.00 57.66 72 GLN A O 1
ATOM 589 N N . ASP A 1 73 ? 22.853 12.573 -8.313 1.00 52.19 73 ASP A N 1
ATOM 590 C CA . ASP A 1 73 ? 24.090 13.343 -8.275 1.00 52.19 73 ASP A CA 1
ATOM 591 C C . ASP A 1 73 ? 24.902 13.143 -9.571 1.00 52.19 73 ASP A C 1
ATOM 593 O O . ASP A 1 73 ? 25.416 12.045 -9.812 1.00 52.19 73 ASP A O 1
ATOM 597 N N . PRO A 1 74 ? 25.021 14.177 -10.424 1.00 54.94 74 PRO A N 1
ATOM 598 C CA . PRO A 1 74 ? 25.809 14.112 -11.652 1.00 54.94 74 PRO A CA 1
ATOM 599 C C . PRO A 1 74 ? 27.324 14.024 -11.403 1.00 54.94 74 PRO A C 1
ATOM 601 O O . PRO A 1 74 ? 28.074 13.818 -12.353 1.00 54.94 74 PRO A O 1
ATOM 604 N N . THR A 1 75 ? 27.795 14.176 -10.159 1.00 56.12 75 THR A N 1
ATOM 605 C CA . THR A 1 75 ? 29.233 14.238 -9.850 1.00 56.12 75 THR A CA 1
ATOM 606 C C . THR A 1 75 ? 29.860 12.907 -9.430 1.00 56.12 75 THR A C 1
ATOM 608 O O . THR A 1 75 ? 31.083 12.797 -9.433 1.00 56.12 75 THR A O 1
ATOM 611 N N . THR A 1 76 ? 29.066 11.879 -9.105 1.00 55.41 76 THR A N 1
ATOM 612 C CA . THR A 1 76 ? 29.583 10.642 -8.483 1.00 55.41 76 THR A CA 1
ATOM 613 C C . THR A 1 76 ? 29.370 9.355 -9.285 1.00 55.41 76 THR A C 1
ATOM 615 O O . THR A 1 76 ? 29.914 8.321 -8.899 1.00 55.41 76 THR A O 1
ATOM 618 N N . MET A 1 77 ? 28.603 9.363 -10.383 1.00 56.88 77 MET A N 1
ATOM 619 C CA . MET A 1 77 ? 28.161 8.119 -11.046 1.00 56.88 77 MET A CA 1
ATOM 620 C C . MET A 1 77 ? 27.927 8.284 -12.568 1.00 56.88 77 MET A C 1
ATOM 622 O O . MET A 1 77 ? 26.815 8.050 -13.037 1.00 56.88 77 MET A O 1
ATOM 626 N N . SER A 1 78 ? 28.935 8.684 -13.355 1.00 58.69 78 SER A N 1
ATOM 627 C CA . SER A 1 78 ? 28.775 8.934 -14.808 1.00 58.69 78 SER A CA 1
ATOM 628 C C . SER A 1 78 ? 28.486 7.692 -15.665 1.00 58.69 78 SER A C 1
ATOM 630 O O . SER A 1 78 ? 28.002 7.838 -16.783 1.00 58.69 78 SER A O 1
ATOM 632 N N . ASP A 1 79 ? 28.742 6.484 -15.151 1.00 69.38 79 ASP A N 1
ATOM 633 C CA . ASP A 1 79 ? 28.795 5.263 -15.976 1.00 69.38 79 ASP A CA 1
ATOM 634 C C . ASP A 1 79 ? 27.581 4.331 -15.797 1.00 69.38 79 ASP A C 1
ATOM 636 O O . ASP A 1 79 ? 27.592 3.190 -16.262 1.00 69.38 79 ASP A O 1
ATOM 640 N N . ARG A 1 80 ? 26.525 4.766 -15.095 1.00 78.00 80 ARG A N 1
ATOM 641 C CA . ARG A 1 80 ? 25.339 3.927 -14.851 1.00 78.00 80 ARG A CA 1
ATOM 642 C C . ARG A 1 80 ? 24.213 4.240 -15.827 1.00 78.00 80 ARG A C 1
ATOM 644 O O . ARG A 1 80 ? 23.771 5.382 -15.924 1.00 78.00 80 ARG A O 1
ATOM 651 N N . ASP A 1 81 ? 23.684 3.201 -16.465 1.00 83.19 81 ASP A N 1
ATOM 652 C CA . ASP A 1 81 ? 22.450 3.305 -17.239 1.00 83.19 81 ASP A CA 1
ATOM 653 C C . ASP A 1 81 ? 21.243 3.467 -16.298 1.00 83.19 81 ASP A C 1
ATOM 655 O O . ASP A 1 81 ? 20.898 2.567 -15.530 1.00 83.19 81 ASP A O 1
ATOM 659 N N . THR A 1 82 ? 20.615 4.644 -16.340 1.00 87.69 82 THR A N 1
ATOM 660 C CA . THR A 1 82 ? 19.413 4.989 -15.559 1.00 87.69 82 THR A CA 1
ATOM 661 C C . THR A 1 82 ? 18.141 5.013 -16.402 1.00 87.69 82 THR A C 1
ATOM 663 O O . THR A 1 82 ? 17.069 5.343 -15.887 1.00 87.69 82 THR A O 1
ATOM 666 N N . SER A 1 83 ? 18.229 4.642 -17.684 1.00 88.19 83 SER A N 1
ATOM 667 C CA . SER A 1 83 ? 17.101 4.675 -18.620 1.00 88.19 83 SER A CA 1
ATOM 668 C C . SER A 1 83 ? 15.904 3.879 -18.098 1.00 88.19 83 SER A C 1
ATOM 670 O O . SER A 1 83 ? 14.773 4.364 -18.146 1.00 88.19 83 SER A O 1
ATOM 672 N N . PHE A 1 84 ? 16.155 2.711 -17.500 1.00 88.19 84 PHE A N 1
ATOM 673 C CA . PHE A 1 84 ? 15.113 1.867 -16.922 1.00 88.19 84 PHE A CA 1
ATOM 674 C C . PHE A 1 84 ? 14.400 2.533 -15.734 1.00 88.19 84 PHE A C 1
ATOM 676 O O . PHE A 1 84 ? 13.171 2.546 -15.679 1.00 88.19 84 PHE A O 1
ATOM 683 N N . GLY A 1 85 ? 15.150 3.147 -14.811 1.00 90.31 85 GLY A N 1
ATOM 684 C CA . GLY A 1 85 ? 14.581 3.849 -13.656 1.00 90.31 85 GLY A CA 1
ATOM 685 C C . GLY A 1 85 ? 13.749 5.069 -14.053 1.00 90.31 85 GLY A C 1
ATOM 686 O O . GLY A 1 85 ? 12.655 5.270 -13.523 1.00 90.31 85 GLY A O 1
ATOM 687 N N . LEU A 1 86 ? 14.228 5.845 -15.029 1.00 88.88 86 LEU A N 1
ATOM 688 C CA . LEU A 1 86 ? 13.512 7.007 -15.566 1.00 88.88 86 LEU A CA 1
ATOM 689 C C . LEU A 1 86 ? 12.239 6.603 -16.323 1.00 88.88 86 LEU A C 1
ATOM 691 O O . LEU A 1 86 ? 11.193 7.233 -16.147 1.00 88.88 86 LEU A O 1
ATOM 695 N N . ALA A 1 87 ? 12.296 5.534 -17.124 1.00 89.62 87 ALA A N 1
ATOM 696 C CA . ALA A 1 87 ? 11.124 4.993 -17.810 1.00 89.62 87 ALA A CA 1
ATOM 697 C C . ALA A 1 87 ? 10.050 4.545 -16.805 1.00 89.62 87 ALA A C 1
ATOM 699 O O . ALA A 1 87 ? 8.880 4.917 -16.929 1.00 89.62 87 ALA A O 1
ATOM 700 N N . ASN A 1 88 ? 10.463 3.827 -15.758 1.00 91.25 88 ASN A N 1
ATOM 701 C CA . ASN A 1 88 ? 9.590 3.374 -14.680 1.00 91.25 88 ASN A CA 1
ATOM 702 C C . ASN A 1 88 ? 8.905 4.531 -13.937 1.00 91.25 88 ASN A C 1
ATOM 704 O O . ASN A 1 88 ? 7.711 4.454 -13.647 1.00 91.25 88 ASN A O 1
ATOM 708 N N . GLU A 1 89 ? 9.613 5.629 -13.667 1.00 91.50 89 GLU A N 1
ATOM 709 C CA . GLU A 1 89 ? 9.010 6.818 -13.053 1.00 91.50 89 GLU A CA 1
ATOM 710 C C . GLU A 1 89 ? 7.925 7.444 -13.947 1.00 91.50 89 GLU A C 1
ATOM 712 O O . GLU A 1 89 ? 6.848 7.816 -13.463 1.00 91.50 89 GLU A O 1
ATOM 717 N N . GLY A 1 90 ? 8.163 7.491 -15.262 1.00 90.56 90 GLY A N 1
ATOM 718 C CA . GLY A 1 90 ? 7.167 7.915 -16.246 1.00 90.56 90 GLY A CA 1
ATOM 719 C C . GLY A 1 90 ? 5.911 7.038 -16.231 1.00 90.56 90 GLY A C 1
ATOM 720 O O . GLY A 1 90 ? 4.792 7.561 -16.203 1.00 90.56 90 GLY A O 1
ATOM 721 N N . ILE A 1 91 ? 6.086 5.714 -16.177 1.00 90.94 91 ILE A N 1
ATOM 722 C CA . ILE A 1 91 ? 4.991 4.735 -16.105 1.00 90.94 91 ILE A CA 1
ATOM 723 C C . ILE A 1 91 ? 4.179 4.919 -14.823 1.00 90.94 91 ILE A C 1
ATOM 725 O O . ILE A 1 91 ? 2.951 5.015 -14.890 1.00 90.94 91 ILE A O 1
ATOM 729 N N . ILE A 1 92 ? 4.847 5.013 -13.668 1.00 93.31 92 ILE A N 1
ATOM 730 C CA . ILE A 1 92 ? 4.195 5.206 -12.366 1.00 93.31 92 ILE A CA 1
ATOM 731 C C . ILE A 1 92 ? 3.298 6.440 -12.410 1.00 93.31 92 ILE A C 1
ATOM 733 O O . ILE A 1 92 ? 2.116 6.367 -12.063 1.00 93.31 92 ILE A O 1
ATOM 737 N N . LYS A 1 93 ? 3.845 7.564 -12.882 1.00 94.25 93 LYS A N 1
ATOM 738 C CA . LYS A 1 93 ? 3.107 8.820 -12.979 1.00 94.25 93 LYS A CA 1
ATOM 739 C C . LYS A 1 93 ? 1.925 8.699 -13.938 1.00 94.25 93 LYS A C 1
ATOM 741 O O . LYS A 1 93 ? 0.821 9.104 -13.583 1.00 94.25 93 LYS A O 1
ATOM 746 N N . SER A 1 94 ? 2.130 8.129 -15.124 1.00 92.06 94 SER A N 1
ATOM 747 C CA . SER A 1 94 ? 1.064 7.951 -16.116 1.00 92.06 94 SER A CA 1
ATOM 748 C C . SER A 1 94 ? -0.085 7.100 -15.561 1.00 92.06 94 SER A C 1
ATOM 750 O O . SER A 1 94 ? -1.228 7.566 -15.504 1.00 92.06 94 SER A O 1
ATOM 752 N N . LYS A 1 95 ? 0.216 5.902 -15.037 1.00 91.94 95 LYS A N 1
ATOM 753 C CA . LYS A 1 95 ? -0.786 4.999 -14.453 1.00 91.94 95 LYS A CA 1
ATOM 754 C C . LYS A 1 95 ? -1.498 5.618 -13.250 1.00 91.94 95 LYS A C 1
ATOM 756 O O . LYS A 1 95 ? -2.715 5.507 -13.139 1.00 91.94 95 LYS A O 1
ATOM 761 N N . ALA A 1 96 ? -0.791 6.339 -12.379 1.00 94.00 96 ALA A N 1
ATOM 762 C CA . ALA A 1 96 ? -1.412 7.018 -11.243 1.00 94.00 96 ALA A CA 1
ATOM 763 C C . ALA A 1 96 ? -2.491 8.030 -11.674 1.00 94.00 96 ALA A C 1
ATOM 765 O O . ALA A 1 96 ? -3.574 8.080 -11.085 1.00 94.00 96 ALA A O 1
ATOM 766 N N . PHE A 1 97 ? -2.231 8.805 -12.731 1.00 94.19 97 PHE A N 1
ATOM 767 C CA . PHE A 1 97 ? -3.223 9.721 -13.296 1.00 94.19 97 PHE A CA 1
ATOM 768 C C . PHE A 1 97 ? -4.360 8.981 -14.014 1.00 94.19 97 PHE A C 1
ATOM 770 O O . PHE A 1 97 ? -5.509 9.421 -13.932 1.00 94.19 97 PHE A O 1
ATOM 777 N N . GLN A 1 98 ? -4.081 7.849 -14.665 1.00 92.50 98 GLN A N 1
ATOM 778 C CA . GLN A 1 98 ? -5.118 6.995 -15.252 1.00 92.50 98 GLN A CA 1
ATOM 779 C C . GLN A 1 98 ? -6.056 6.419 -14.182 1.00 92.50 98 GLN A C 1
ATOM 781 O O . GLN A 1 98 ? -7.273 6.508 -14.342 1.00 92.50 98 GLN A O 1
ATOM 786 N N . PHE A 1 99 ? -5.531 5.909 -13.062 1.00 93.06 99 PHE A N 1
ATOM 787 C CA . PHE A 1 99 ? -6.352 5.413 -11.951 1.00 93.06 99 PHE A CA 1
ATOM 788 C C . PHE A 1 99 ? -7.183 6.523 -11.312 1.00 93.06 99 PHE A C 1
ATOM 790 O O . PHE A 1 99 ? -8.372 6.331 -11.066 1.00 93.06 99 PHE A O 1
ATOM 797 N N . ALA A 1 100 ? -6.608 7.713 -11.119 1.00 93.62 100 ALA A N 1
ATOM 798 C CA . ALA A 1 100 ? -7.364 8.873 -10.656 1.00 93.62 100 ALA A CA 1
ATOM 799 C C . ALA A 1 100 ? -8.513 9.229 -11.620 1.00 93.62 100 ALA A C 1
ATOM 801 O O . ALA A 1 100 ? -9.645 9.447 -11.185 1.00 93.62 100 ALA A O 1
ATOM 802 N N . ALA A 1 101 ? -8.255 9.237 -12.931 1.00 92.25 101 ALA A N 1
ATOM 803 C CA . ALA A 1 101 ? -9.281 9.495 -13.939 1.00 92.25 101 ALA A CA 1
ATOM 804 C C . ALA A 1 101 ? -10.366 8.405 -13.957 1.00 92.25 101 ALA A C 1
ATOM 806 O O . ALA A 1 101 ? -11.550 8.727 -14.043 1.00 92.25 101 ALA A O 1
ATOM 807 N N . ALA A 1 102 ? -9.990 7.129 -13.833 1.00 91.75 102 ALA A N 1
ATOM 808 C CA . ALA A 1 102 ? -10.934 6.021 -13.709 1.00 91.75 102 ALA A CA 1
ATOM 809 C C . ALA A 1 102 ? -11.794 6.165 -12.446 1.00 91.75 102 ALA A C 1
ATOM 811 O O . ALA A 1 102 ? -13.010 5.993 -12.504 1.00 91.75 102 ALA A O 1
ATOM 812 N N . LYS A 1 103 ? -11.195 6.586 -11.325 1.00 92.19 103 LYS A N 1
ATOM 813 C CA . LYS A 1 103 ? -11.922 6.810 -10.076 1.00 92.19 103 LYS A CA 1
ATOM 814 C C . LYS A 1 103 ? -12.944 7.938 -10.177 1.00 92.19 103 LYS A C 1
ATOM 816 O O . LYS A 1 103 ? -14.013 7.834 -9.591 1.00 92.19 103 LYS A O 1
ATOM 821 N N . LEU A 1 104 ? -12.663 8.987 -10.948 1.00 91.50 104 LEU A N 1
ATOM 822 C CA . LEU A 1 104 ? -13.616 10.081 -11.189 1.00 91.50 104 LEU A CA 1
ATOM 823 C C . LEU A 1 104 ? -14.800 9.688 -12.082 1.00 91.50 104 LEU A C 1
ATOM 825 O O . LEU A 1 104 ? -15.824 10.373 -12.071 1.00 91.50 104 LEU A O 1
ATOM 829 N N . LYS A 1 105 ? -14.683 8.586 -12.833 1.00 91.50 105 LYS A N 1
ATOM 830 C CA . LYS A 1 105 ? -15.804 7.997 -13.580 1.00 91.50 105 LYS A CA 1
ATOM 831 C C . LYS A 1 105 ? -16.738 7.179 -12.680 1.00 91.50 105 LYS A C 1
ATOM 833 O O . LYS A 1 105 ? -17.871 6.912 -13.077 1.00 91.50 105 LYS A O 1
ATOM 838 N N . ASP A 1 106 ? -16.295 6.791 -11.483 1.00 91.50 106 ASP A N 1
ATOM 839 C CA . ASP A 1 106 ? -17.127 6.081 -10.513 1.00 91.50 106 ASP A CA 1
ATOM 840 C C . ASP A 1 106 ? -18.212 7.015 -9.956 1.00 91.50 106 ASP A C 1
ATOM 842 O O . ASP A 1 106 ? -17.928 8.033 -9.318 1.00 91.50 106 ASP A O 1
ATOM 846 N N . LYS A 1 107 ? -19.481 6.666 -10.207 1.00 90.31 107 LYS A N 1
ATOM 847 C CA . LYS A 1 107 ? -20.634 7.494 -9.823 1.00 90.31 107 LYS A CA 1
ATOM 848 C C . LYS A 1 107 ? -20.732 7.681 -8.309 1.00 90.31 107 LYS A C 1
ATOM 850 O O . LYS A 1 107 ? -21.005 8.789 -7.859 1.00 90.31 107 LYS A O 1
ATOM 855 N N . ALA A 1 108 ? -20.490 6.625 -7.532 1.00 90.50 108 ALA A N 1
ATOM 856 C CA . ALA A 1 108 ? -20.598 6.679 -6.078 1.00 90.50 108 ALA A CA 1
ATOM 857 C C . ALA A 1 108 ? -19.504 7.568 -5.476 1.00 90.50 108 ALA A C 1
ATOM 859 O O . ALA A 1 108 ? -19.773 8.359 -4.576 1.00 90.50 108 ALA A O 1
ATOM 860 N N . PHE A 1 109 ? -18.282 7.491 -6.005 1.00 90.25 109 PHE A N 1
ATOM 861 C CA . PHE A 1 109 ? -17.193 8.379 -5.623 1.00 90.25 109 PHE A CA 1
ATOM 862 C C . PHE A 1 109 ? -17.482 9.828 -6.017 1.00 90.25 109 PHE A C 1
ATOM 864 O O . PHE A 1 109 ? -17.256 10.725 -5.208 1.00 90.25 109 PHE A O 1
ATOM 871 N N . ARG A 1 110 ? -18.032 10.066 -7.214 1.00 87.56 110 ARG A N 1
ATOM 872 C CA . ARG A 1 110 ? -18.381 11.413 -7.690 1.00 87.56 110 ARG A CA 1
ATOM 873 C C . ARG A 1 110 ? -19.420 12.093 -6.794 1.00 87.56 110 ARG A C 1
ATOM 875 O O . ARG A 1 110 ? -19.283 13.281 -6.537 1.00 87.56 110 ARG A O 1
ATOM 882 N N . CYS A 1 111 ? -20.373 11.346 -6.228 1.00 88.81 111 CYS A N 1
ATOM 883 C CA . CYS A 1 111 ? -21.330 11.867 -5.240 1.00 88.81 111 CYS A CA 1
ATOM 884 C C . CYS A 1 111 ? -20.682 12.356 -3.930 1.00 88.81 111 CYS A C 1
ATOM 886 O O . CYS A 1 111 ? -21.309 13.101 -3.184 1.00 88.81 111 CYS A O 1
ATOM 888 N N . LEU A 1 112 ? -19.449 11.938 -3.623 1.00 88.19 112 LEU A N 1
ATOM 889 C CA . LEU A 1 112 ? -18.724 12.364 -2.419 1.00 88.19 112 LEU A CA 1
ATOM 890 C C . LEU A 1 112 ? -17.908 13.646 -2.632 1.00 88.19 112 LEU A C 1
ATOM 892 O O . LEU A 1 112 ? -17.322 14.162 -1.678 1.00 88.19 112 LEU A O 1
ATOM 896 N N . ILE A 1 113 ? -17.832 14.145 -3.867 1.00 88.62 113 ILE A N 1
ATOM 897 C CA . ILE A 1 113 ? -17.084 15.349 -4.224 1.00 88.62 113 ILE A CA 1
ATOM 898 C C . ILE A 1 113 ? -18.066 16.521 -4.250 1.00 88.62 113 ILE A C 1
ATOM 900 O O . ILE A 1 113 ? -19.025 16.510 -5.015 1.00 88.62 113 ILE A O 1
ATOM 904 N N . LYS A 1 114 ? -17.828 17.533 -3.413 1.00 80.56 114 LYS A N 1
ATOM 905 C CA . LYS A 1 114 ? -18.621 18.770 -3.417 1.00 80.56 114 LYS A CA 1
ATOM 906 C C . LYS A 1 114 ? -18.179 19.663 -4.579 1.00 80.56 114 LYS A C 1
ATOM 908 O O . LYS A 1 114 ? -16.974 19.857 -4.724 1.00 80.56 114 LYS A O 1
ATOM 913 N N . ASP A 1 115 ? -19.148 20.146 -5.364 1.00 72.44 115 ASP A N 1
ATOM 914 C CA . ASP A 1 115 ? -19.043 21.074 -6.509 1.00 72.44 115 ASP A CA 1
ATOM 915 C C . ASP A 1 115 ? -17.622 21.325 -7.030 1.00 72.44 115 ASP A C 1
ATOM 917 O O . ASP A 1 115 ? -16.976 22.315 -6.670 1.00 72.44 115 ASP A O 1
ATOM 921 N N . PRO A 1 116 ? -17.104 20.415 -7.869 1.00 68.56 116 PRO A N 1
ATOM 922 C CA . PRO A 1 116 ? -15.737 20.512 -8.316 1.00 68.56 116 PRO A CA 1
ATOM 923 C C . PRO A 1 116 ? -15.624 21.339 -9.592 1.00 68.56 116 PRO A C 1
ATOM 925 O O . PRO A 1 116 ? -16.242 21.042 -10.612 1.00 68.56 116 PRO A O 1
ATOM 928 N N . ASP A 1 117 ? -14.711 22.302 -9.557 1.00 86.62 117 ASP A N 1
ATOM 929 C CA . ASP A 1 117 ? -13.851 22.548 -10.710 1.00 86.62 117 ASP A CA 1
ATOM 930 C C . ASP A 1 117 ? -13.222 21.197 -11.116 1.00 86.62 117 ASP A C 1
ATOM 932 O O . ASP A 1 117 ? -12.364 20.646 -10.411 1.00 86.62 117 ASP A O 1
ATOM 936 N N . GLU A 1 118 ? -13.743 20.610 -12.198 1.00 84.06 118 GLU A N 1
ATOM 937 C CA . GLU A 1 118 ? -13.436 19.242 -12.626 1.00 84.06 118 GLU A CA 1
ATOM 938 C C . GLU A 1 118 ? -11.947 19.080 -12.962 1.00 84.06 118 GLU A C 1
ATOM 940 O O . GLU A 1 118 ? -11.343 18.055 -12.625 1.00 84.06 118 GLU A O 1
ATOM 945 N N . ASP A 1 119 ? -11.324 20.119 -13.521 1.00 87.00 119 ASP A N 1
ATOM 946 C CA . ASP A 1 119 ? -9.905 20.121 -13.871 1.00 87.00 119 ASP A CA 1
ATOM 947 C C . ASP A 1 119 ? -9.016 20.171 -12.626 1.00 87.00 119 ASP A C 1
ATOM 949 O O . ASP A 1 119 ? -8.022 19.433 -12.522 1.00 87.00 119 ASP A O 1
ATOM 953 N N . ASN A 1 120 ? -9.393 20.981 -11.634 1.00 90.12 120 ASN A N 1
ATOM 954 C CA . ASN A 1 120 ? -8.673 21.034 -10.366 1.00 90.12 120 ASN A CA 1
ATOM 955 C C . ASN A 1 120 ? -8.784 19.709 -9.596 1.00 90.12 120 ASN A C 1
ATOM 957 O O . ASN A 1 120 ? -7.786 19.204 -9.069 1.00 90.12 120 ASN A O 1
ATOM 961 N N . VAL A 1 121 ? -9.968 19.093 -9.570 1.00 90.56 121 VAL A N 1
ATOM 962 C CA . VAL A 1 121 ? -10.160 17.793 -8.913 1.00 90.56 121 VAL A CA 1
ATOM 963 C C . VAL A 1 121 ? -9.391 16.687 -9.618 1.00 90.56 121 VAL A C 1
ATOM 965 O O . VAL A 1 121 ? -8.704 15.912 -8.949 1.00 90.56 121 VAL A O 1
ATOM 968 N N . LYS A 1 122 ? -9.425 16.639 -10.952 1.00 91.31 122 LYS A N 1
ATOM 969 C CA . LYS A 1 122 ? -8.628 15.693 -11.741 1.00 91.31 122 LYS A CA 1
ATOM 970 C C . LYS A 1 122 ? -7.139 15.832 -11.444 1.00 91.31 122 LYS A C 1
ATOM 972 O O . LYS A 1 122 ? -6.463 14.837 -11.181 1.00 91.31 122 LYS A O 1
ATOM 977 N N . THR A 1 123 ? -6.639 17.064 -11.417 1.00 93.62 123 THR A N 1
ATOM 978 C CA . THR A 1 123 ? -5.229 17.352 -11.131 1.00 93.62 123 THR A CA 1
ATOM 979 C C . THR A 1 123 ? -4.850 16.969 -9.702 1.00 93.62 123 THR A C 1
ATOM 981 O O . THR A 1 123 ? -3.823 16.325 -9.483 1.00 93.62 123 THR A O 1
ATOM 984 N N . SER A 1 124 ? -5.674 17.337 -8.723 1.00 93.19 124 SER A N 1
ATOM 985 C CA . SER A 1 124 ? -5.426 17.067 -7.304 1.00 93.19 124 SER A CA 1
ATOM 986 C C . SER A 1 124 ? -5.470 15.573 -6.992 1.00 93.19 124 SER A C 1
ATOM 988 O O . SER A 1 124 ? -4.588 15.061 -6.300 1.00 93.19 124 SER A O 1
ATOM 990 N N . LEU A 1 125 ? -6.444 14.850 -7.550 1.00 94.31 125 LEU A N 1
ATOM 991 C CA . LEU A 1 125 ? -6.548 13.406 -7.381 1.00 94.31 125 LEU A CA 1
ATOM 992 C C . LEU A 1 125 ? -5.391 12.678 -8.073 1.00 94.31 125 LEU A C 1
ATOM 994 O O . LEU A 1 125 ? -4.797 11.788 -7.472 1.00 94.31 125 LEU A O 1
ATOM 998 N N . GLY A 1 126 ? -5.014 13.095 -9.286 1.00 95.81 126 GLY A N 1
ATOM 999 C CA . GLY A 1 126 ? -3.849 12.551 -9.989 1.00 95.81 126 GLY A CA 1
ATOM 1000 C C . GLY A 1 126 ? -2.551 12.734 -9.202 1.00 95.81 126 GLY A C 1
ATOM 1001 O O . GLY A 1 126 ? -1.793 11.780 -9.025 1.00 95.81 126 GLY A O 1
ATOM 1002 N N . LYS A 1 127 ? -2.327 13.927 -8.633 1.00 96.50 127 LYS A N 1
ATOM 1003 C CA . LYS A 1 127 ? -1.191 14.186 -7.732 1.00 96.50 127 LYS A CA 1
ATOM 1004 C C . LYS A 1 127 ? -1.226 13.290 -6.495 1.00 96.50 127 LYS A C 1
ATOM 1006 O O . LYS A 1 127 ? -0.192 12.732 -6.147 1.00 96.50 127 LYS A O 1
ATOM 1011 N N . LEU A 1 128 ? -2.390 13.112 -5.867 1.00 95.88 128 LEU A N 1
ATOM 1012 C CA . LEU A 1 128 ? -2.539 12.250 -4.693 1.00 95.88 128 LEU A CA 1
ATOM 1013 C C . LEU A 1 128 ? -2.210 10.784 -5.008 1.00 95.88 128 LEU A C 1
ATOM 1015 O O . LEU A 1 128 ? -1.441 10.165 -4.275 1.00 95.88 128 LEU A O 1
ATOM 1019 N N . TYR A 1 129 ? -2.750 10.236 -6.101 1.00 96.94 129 TYR A N 1
ATOM 1020 C CA . TYR A 1 129 ? -2.427 8.877 -6.544 1.00 96.94 129 TYR A CA 1
ATOM 1021 C C . TYR A 1 129 ? -0.937 8.744 -6.857 1.00 96.94 129 TYR A C 1
ATOM 1023 O O . TYR A 1 129 ? -0.314 7.784 -6.416 1.00 96.94 129 TYR A O 1
ATOM 1031 N N . ASN A 1 130 ? -0.342 9.730 -7.536 1.00 97.06 130 ASN A N 1
ATOM 1032 C CA . ASN A 1 130 ? 1.084 9.716 -7.853 1.00 97.06 130 ASN A CA 1
ATOM 1033 C C . ASN A 1 130 ? 1.950 9.753 -6.585 1.00 97.06 130 ASN A C 1
ATOM 1035 O O . ASN A 1 130 ? 2.895 8.983 -6.464 1.00 97.06 130 ASN A O 1
ATOM 1039 N N . SER A 1 131 ? 1.606 10.592 -5.604 1.00 97.38 131 SER A N 1
ATOM 1040 C CA . SER A 1 131 ? 2.298 10.622 -4.311 1.00 97.38 131 SER A CA 1
ATOM 1041 C C . SER A 1 131 ? 2.211 9.280 -3.587 1.00 97.38 131 SER A C 1
ATOM 1043 O O . SER A 1 131 ? 3.213 8.816 -3.051 1.00 97.38 131 SER A O 1
ATOM 1045 N N . MET A 1 132 ? 1.044 8.629 -3.596 1.00 96.56 132 MET A N 1
ATOM 1046 C CA . MET A 1 132 ? 0.877 7.308 -2.985 1.00 96.56 132 MET A CA 1
ATOM 1047 C C . MET A 1 132 ? 1.648 6.217 -3.734 1.00 96.56 132 MET A C 1
ATOM 1049 O O . MET A 1 132 ? 2.241 5.356 -3.092 1.00 96.56 132 MET A O 1
ATOM 1053 N N . ALA A 1 133 ? 1.674 6.269 -5.064 1.00 96.69 133 ALA A N 1
ATOM 1054 C CA . ALA A 1 133 ? 2.400 5.329 -5.909 1.00 96.69 133 ALA A CA 1
ATOM 1055 C C . ALA A 1 133 ? 3.922 5.448 -5.721 1.00 96.69 133 ALA A C 1
ATOM 1057 O O . ALA A 1 133 ? 4.607 4.447 -5.519 1.00 96.69 133 ALA A O 1
ATOM 1058 N N . MET A 1 134 ? 4.443 6.678 -5.695 1.00 96.31 134 MET A N 1
ATOM 1059 C CA . MET A 1 134 ? 5.854 6.951 -5.409 1.00 96.31 134 MET A CA 1
ATOM 1060 C C . MET A 1 134 ? 6.225 6.541 -3.984 1.00 96.31 134 MET A C 1
ATOM 1062 O O . MET A 1 134 ? 7.250 5.899 -3.776 1.00 96.31 134 MET A O 1
ATOM 1066 N N . PHE A 1 135 ? 5.357 6.809 -3.007 1.00 95.56 135 PHE A N 1
ATOM 1067 C CA . PHE A 1 135 ? 5.577 6.345 -1.642 1.00 95.56 135 PHE A CA 1
ATOM 1068 C C . PHE A 1 135 ? 5.594 4.810 -1.551 1.00 95.56 135 PHE A C 1
ATOM 1070 O O . PHE A 1 135 ? 6.458 4.246 -0.883 1.00 95.56 135 PHE A O 1
ATOM 1077 N N . ALA A 1 136 ? 4.696 4.116 -2.258 1.00 96.06 136 ALA A N 1
ATOM 1078 C CA . ALA A 1 136 ? 4.690 2.654 -2.321 1.00 96.06 136 ALA A CA 1
ATOM 1079 C C . ALA A 1 136 ? 5.976 2.096 -2.946 1.00 96.06 136 ALA A C 1
ATOM 1081 O O . ALA A 1 136 ? 6.541 1.130 -2.427 1.00 96.06 136 ALA A O 1
ATOM 1082 N N . LYS A 1 137 ? 6.468 2.729 -4.020 1.00 95.44 137 LYS A N 1
ATOM 1083 C CA . LYS A 1 137 ? 7.761 2.424 -4.646 1.00 95.44 137 LYS A CA 1
ATOM 1084 C C . LYS A 1 137 ? 8.901 2.551 -3.634 1.00 95.44 137 LYS A C 1
ATOM 1086 O O . LYS A 1 137 ? 9.669 1.607 -3.461 1.00 95.44 137 LYS A O 1
ATOM 1091 N N . ASP A 1 138 ? 8.980 3.673 -2.925 1.00 94.19 138 ASP A N 1
ATOM 1092 C CA . ASP A 1 138 ? 10.067 3.950 -1.982 1.00 94.19 138 ASP A CA 1
ATOM 1093 C C . ASP A 1 138 ? 10.037 2.988 -0.787 1.00 94.19 138 ASP A C 1
ATOM 1095 O O . ASP A 1 138 ? 11.049 2.364 -0.454 1.00 94.19 138 ASP A O 1
ATOM 1099 N N . VAL A 1 139 ? 8.858 2.758 -0.200 1.00 94.00 139 VAL A N 1
ATOM 1100 C CA . VAL A 1 139 ? 8.657 1.732 0.837 1.00 94.00 139 VAL A CA 1
ATOM 1101 C C . VAL A 1 139 ? 9.049 0.349 0.316 1.00 94.00 139 VAL A C 1
ATOM 1103 O O . VAL A 1 139 ? 9.602 -0.472 1.054 1.00 94.00 139 VAL A O 1
ATOM 1106 N N . SER A 1 140 ? 8.836 0.087 -0.974 1.00 94.88 140 SER A N 1
ATOM 1107 C CA . SER A 1 140 ? 9.177 -1.197 -1.571 1.00 94.88 140 SER A CA 1
ATOM 1108 C C . SER A 1 140 ? 10.689 -1.459 -1.663 1.00 94.88 140 SER A C 1
ATOM 1110 O O . SER A 1 140 ? 11.108 -2.611 -1.749 1.00 94.88 140 SER A O 1
ATOM 1112 N N . THR A 1 141 ? 11.523 -0.425 -1.537 1.00 94.00 141 THR A N 1
ATOM 1113 C CA . THR A 1 141 ? 12.990 -0.554 -1.443 1.00 94.00 141 THR A CA 1
ATOM 1114 C C . THR A 1 141 ? 13.494 -0.838 -0.024 1.00 94.00 141 THR A C 1
ATOM 1116 O O . THR A 1 141 ? 14.673 -1.150 0.171 1.00 94.00 141 THR A O 1
ATOM 1119 N N . SER A 1 142 ? 12.631 -0.722 0.987 1.00 90.69 142 SER A N 1
ATOM 1120 C CA . SER A 1 142 ? 13.000 -0.896 2.394 1.00 90.69 142 SER A CA 1
ATOM 1121 C C . SER A 1 142 ? 12.975 -2.364 2.812 1.00 90.69 142 SER A C 1
ATOM 1123 O O . SER A 1 142 ? 12.211 -3.161 2.274 1.00 90.69 142 SER A O 1
ATOM 1125 N N . GLN A 1 143 ? 13.795 -2.718 3.798 1.00 86.62 143 GLN A N 1
ATOM 1126 C CA . GLN A 1 143 ? 13.708 -3.970 4.555 1.00 86.62 143 GLN A CA 1
ATOM 1127 C C . GLN A 1 143 ? 13.515 -3.553 6.014 1.00 86.62 143 GLN A C 1
ATOM 1129 O O . GLN A 1 143 ? 14.306 -2.723 6.472 1.00 86.62 143 GLN A O 1
ATOM 1134 N N . PRO A 1 144 ? 12.513 -4.047 6.760 1.00 89.81 144 PRO A N 1
ATOM 1135 C CA . PRO A 1 144 ? 11.475 -5.060 6.459 1.00 89.81 144 PRO A CA 1
ATOM 1136 C C . PRO A 1 1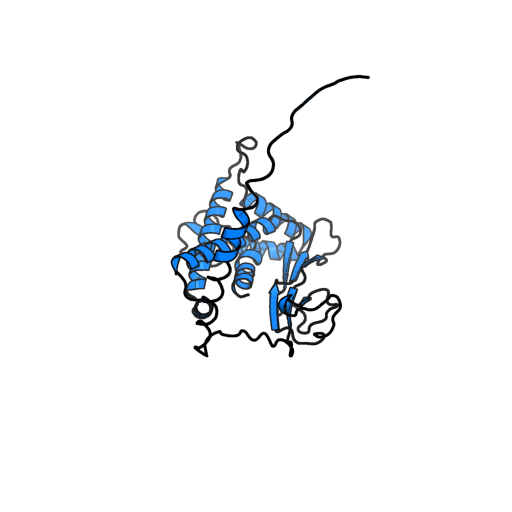44 ? 10.342 -4.633 5.499 1.00 89.81 144 PRO A C 1
ATOM 1138 O O . PRO A 1 144 ? 10.246 -3.474 5.099 1.00 89.81 144 PRO A O 1
ATOM 1141 N N . ARG A 1 145 ? 9.451 -5.580 5.149 1.00 91.25 145 ARG A N 1
ATOM 1142 C CA . ARG A 1 145 ? 8.236 -5.328 4.345 1.00 91.25 145 ARG A CA 1
ATOM 1143 C C . ARG A 1 145 ? 7.155 -4.637 5.178 1.00 91.25 145 ARG A C 1
ATOM 1145 O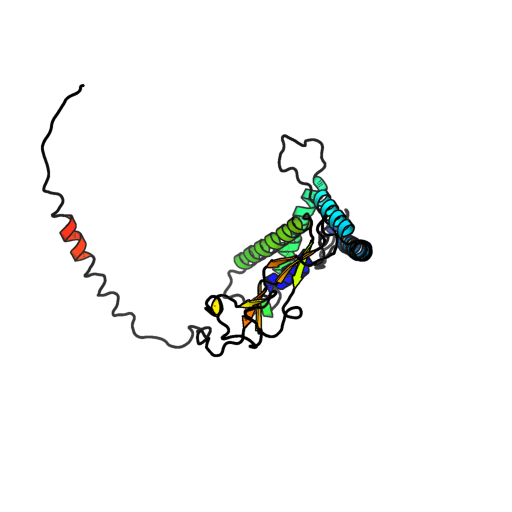 O . ARG A 1 145 ? 6.857 -5.093 6.280 1.00 91.25 145 ARG A O 1
ATOM 1152 N N . LEU A 1 146 ? 6.517 -3.609 4.617 1.00 92.88 146 LEU A N 1
ATOM 1153 C CA . LEU A 1 146 ? 5.317 -2.987 5.183 1.00 92.88 146 LEU A CA 1
ATOM 1154 C C . LEU A 1 146 ? 4.079 -3.864 4.935 1.00 92.88 146 LEU A C 1
ATOM 1156 O O . LEU A 1 146 ? 3.787 -4.229 3.798 1.00 92.88 146 LEU A O 1
ATOM 1160 N N . GLY A 1 147 ? 3.338 -4.165 5.995 1.00 93.00 147 GLY A N 1
ATOM 1161 C CA . GLY A 1 147 ? 2.014 -4.773 5.959 1.00 93.00 147 GLY A CA 1
ATOM 1162 C C . GLY A 1 147 ? 0.956 -3.832 6.532 1.00 93.00 147 GLY A C 1
ATOM 1163 O O . GLY A 1 147 ? 1.257 -2.913 7.302 1.00 93.00 147 GLY A O 1
ATOM 1164 N N . TRP A 1 148 ? -0.300 -4.064 6.157 1.00 94.94 148 TRP A N 1
ATOM 1165 C CA . TRP A 1 148 ? -1.444 -3.330 6.687 1.00 94.94 148 TRP A CA 1
ATOM 1166 C C . TRP A 1 148 ? -2.635 -4.249 6.943 1.00 94.94 148 TRP A C 1
ATOM 1168 O O . TRP A 1 148 ? -2.735 -5.321 6.351 1.00 94.94 148 TRP A O 1
ATOM 1178 N N . ARG A 1 149 ? -3.538 -3.822 7.833 1.00 94.50 149 ARG A N 1
ATOM 1179 C CA . ARG A 1 149 ? -4.839 -4.472 8.043 1.00 94.50 149 ARG A CA 1
ATOM 1180 C C . ARG A 1 149 ? -5.991 -3.498 7.855 1.00 94.50 149 ARG A C 1
ATOM 1182 O O . ARG A 1 149 ? -5.934 -2.359 8.331 1.00 94.50 149 ARG A O 1
ATOM 1189 N N . LEU A 1 150 ? -7.020 -3.968 7.157 1.00 91.88 150 LEU A N 1
ATOM 1190 C CA . LEU A 1 150 ? -8.274 -3.256 6.919 1.00 91.88 150 LEU A CA 1
ATOM 1191 C C . LEU A 1 150 ? -9.337 -3.628 7.968 1.00 91.88 150 LEU A C 1
ATOM 1193 O O . LEU A 1 150 ? -9.054 -4.331 8.936 1.00 91.88 150 LEU A O 1
ATOM 1197 N N . LEU A 1 151 ? -10.547 -3.084 7.811 1.00 92.06 151 LEU A N 1
ATOM 1198 C CA . LEU A 1 151 ? -11.643 -3.187 8.785 1.00 92.06 151 LEU A CA 1
ATOM 1199 C C . LEU A 1 151 ? -12.058 -4.631 9.077 1.00 92.06 151 LEU A C 1
ATOM 1201 O O . LEU A 1 151 ? -12.358 -4.963 10.215 1.00 92.06 151 LEU A O 1
ATOM 1205 N N . ASP A 1 152 ? -12.020 -5.482 8.063 1.00 92.38 152 ASP A N 1
ATOM 1206 C CA . ASP A 1 152 ? -12.307 -6.914 8.122 1.00 92.38 152 ASP A CA 1
ATOM 1207 C C . ASP A 1 152 ? -11.220 -7.735 8.837 1.00 92.38 152 ASP A C 1
ATOM 1209 O O . ASP A 1 152 ? -11.442 -8.894 9.171 1.00 92.38 152 ASP A O 1
ATOM 1213 N N . GLN A 1 153 ? -10.053 -7.141 9.097 1.00 94.06 153 GLN A N 1
ATOM 1214 C CA . GLN A 1 153 ? -8.869 -7.815 9.642 1.00 94.06 153 GLN A CA 1
ATOM 1215 C C . GLN A 1 153 ? -8.464 -7.298 11.033 1.00 94.06 153 GLN A C 1
ATOM 1217 O O . GLN A 1 153 ? -7.419 -7.681 11.567 1.00 94.06 153 GLN A O 1
ATOM 1222 N N . ILE A 1 154 ? -9.249 -6.397 11.623 1.00 94.56 154 ILE A N 1
ATOM 1223 C CA . ILE A 1 154 ? -9.030 -5.858 12.972 1.00 94.56 154 ILE A CA 1
ATOM 1224 C C . ILE A 1 154 ? -10.179 -6.270 13.906 1.00 94.56 154 ILE A C 1
ATOM 1226 O O . ILE A 1 154 ? -11.228 -6.702 13.430 1.00 94.56 154 ILE A O 1
ATOM 1230 N N . PRO A 1 155 ? -10.020 -6.137 15.237 1.00 95.94 155 PRO A N 1
ATOM 1231 C CA . PRO A 1 155 ? -11.115 -6.391 16.167 1.00 95.94 155 PRO A CA 1
ATOM 1232 C C . PRO A 1 155 ? -12.359 -5.558 15.835 1.00 95.94 155 PRO A C 1
ATOM 1234 O O . PRO A 1 155 ? -12.265 -4.357 15.583 1.00 95.94 155 PRO A O 1
ATOM 1237 N N . THR A 1 156 ? -13.527 -6.201 15.872 1.00 96.19 156 THR A N 1
ATOM 1238 C CA . THR A 1 156 ? -14.829 -5.579 15.579 1.00 96.19 156 THR A CA 1
ATOM 1239 C C . THR A 1 156 ? -15.370 -4.740 16.735 1.00 96.19 156 THR A C 1
ATOM 1241 O O . THR A 1 156 ? -16.259 -3.915 16.530 1.00 96.19 156 THR A O 1
ATOM 1244 N N . GLN A 1 157 ? -14.834 -4.936 17.939 1.00 96.69 157 GLN A N 1
ATOM 1245 C CA . GLN A 1 157 ? -15.165 -4.179 19.140 1.00 96.69 157 GLN A CA 1
ATOM 1246 C C . GLN A 1 157 ? -13.962 -3.364 19.604 1.00 96.69 157 GLN A C 1
ATOM 1248 O O . GLN A 1 157 ? -12.812 -3.808 19.514 1.00 96.69 157 GLN A O 1
ATOM 1253 N N . PHE A 1 158 ? -14.237 -2.165 20.108 1.00 95.81 158 PHE A N 1
ATOM 1254 C CA . PHE A 1 158 ? -13.217 -1.289 20.648 1.00 95.81 158 PHE A CA 1
ATOM 1255 C C . PHE A 1 158 ? -12.757 -1.747 22.034 1.00 95.81 158 PHE A C 1
ATOM 1257 O O . PHE A 1 158 ? -13.558 -2.083 22.902 1.00 95.81 158 PHE A O 1
ATOM 1264 N N . ASP A 1 159 ? -11.449 -1.702 22.256 1.00 94.81 159 ASP A N 1
ATOM 1265 C CA . ASP A 1 159 ? -10.837 -1.828 23.574 1.00 94.81 159 ASP A CA 1
ATOM 1266 C C . ASP A 1 159 ? -9.707 -0.800 23.664 1.00 94.81 159 ASP A C 1
ATOM 1268 O O . ASP A 1 159 ? -8.763 -0.831 22.866 1.00 94.81 159 ASP A O 1
ATOM 1272 N N . CYS A 1 160 ? -9.785 0.104 24.643 1.00 92.19 160 CYS A N 1
ATOM 1273 C CA . CYS A 1 160 ? -8.772 1.127 24.886 1.00 92.19 160 CYS A CA 1
ATOM 1274 C C . CYS A 1 160 ? -7.376 0.536 25.168 1.00 92.19 160 CYS A C 1
ATOM 1276 O O . CYS A 1 160 ? -6.359 1.195 24.924 1.00 92.19 160 CYS A O 1
ATOM 1278 N N . ARG A 1 161 ? -7.301 -0.726 25.616 1.00 93.44 161 ARG A N 1
ATOM 1279 C CA . ARG A 1 161 ? -6.049 -1.465 25.847 1.00 93.44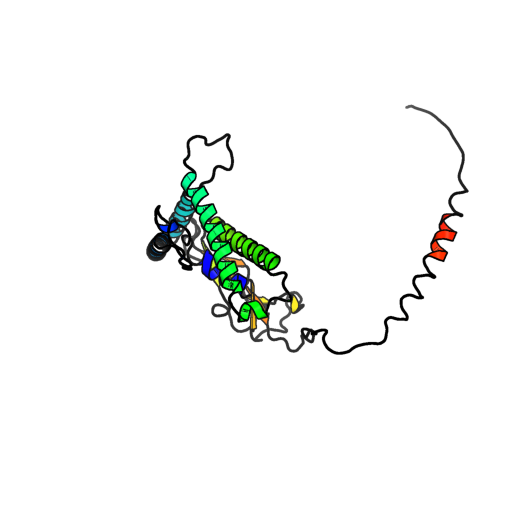 161 ARG A CA 1
ATOM 1280 C C . ARG A 1 161 ? -5.555 -2.225 24.617 1.00 93.44 161 ARG A C 1
ATOM 1282 O O . ARG A 1 161 ? -4.459 -2.792 24.655 1.00 93.44 161 ARG A O 1
ATOM 1289 N N . SER A 1 162 ? -6.295 -2.206 23.508 1.00 94.00 162 SER A N 1
ATOM 1290 C CA . SER A 1 162 ? -5.919 -2.925 22.294 1.00 94.00 162 SER A CA 1
ATOM 1291 C C . SER A 1 162 ? -4.550 -2.489 21.777 1.00 94.00 162 SER A C 1
ATOM 1293 O O . SER A 1 162 ? -4.230 -1.300 21.662 1.00 94.00 162 SER A O 1
ATOM 1295 N N . LYS A 1 163 ? -3.722 -3.466 21.399 1.00 93.81 163 LYS A N 1
ATOM 1296 C CA . LYS A 1 163 ? -2.443 -3.207 20.724 1.00 93.81 163 LYS A CA 1
ATOM 1297 C C . LYS A 1 163 ? -2.622 -2.838 19.248 1.00 93.81 163 LYS A C 1
ATOM 1299 O O . LYS A 1 163 ? -1.681 -2.278 18.683 1.00 93.81 163 LYS A O 1
ATOM 1304 N N . VAL A 1 164 ? -3.799 -3.106 18.674 1.00 95.25 164 VAL A N 1
ATOM 1305 C CA . VAL A 1 164 ? -4.099 -3.003 17.237 1.00 95.25 164 VAL A CA 1
ATOM 1306 C C . VAL A 1 164 ? -4.873 -1.733 16.900 1.00 95.25 164 VAL A C 1
ATOM 1308 O O . VAL A 1 164 ? -4.540 -1.084 15.917 1.00 95.25 164 VAL A O 1
ATOM 1311 N N . ILE A 1 165 ? -5.863 -1.346 17.705 1.00 95.81 165 ILE A N 1
ATOM 1312 C CA . ILE A 1 165 ? -6.766 -0.221 17.406 1.00 95.81 165 ILE A CA 1
ATOM 1313 C C . ILE A 1 165 ? -6.628 0.914 18.426 1.00 95.81 165 ILE A C 1
ATOM 1315 O O . ILE A 1 165 ? -6.240 0.703 19.575 1.00 95.81 165 ILE A O 1
ATOM 1319 N N . THR A 1 166 ? -6.936 2.132 17.992 1.00 95.44 166 THR A N 1
ATOM 1320 C CA . THR A 1 166 ? -7.078 3.333 18.820 1.00 95.44 166 THR A CA 1
ATOM 1321 C C . THR A 1 166 ? -8.257 4.150 18.310 1.00 95.44 166 THR A C 1
ATOM 1323 O O . THR A 1 166 ? -8.478 4.219 17.102 1.00 95.44 166 THR A O 1
ATOM 1326 N N . ALA A 1 167 ? -9.017 4.774 19.207 1.00 94.00 167 ALA A N 1
ATOM 1327 C CA . ALA A 1 167 ? -10.144 5.604 18.805 1.00 94.00 167 ALA A CA 1
ATOM 1328 C C . ALA A 1 167 ? -9.654 6.826 18.018 1.00 94.00 167 ALA A C 1
ATOM 1330 O O . ALA A 1 167 ? -8.571 7.365 18.269 1.00 94.00 167 ALA A O 1
ATOM 1331 N N . ALA A 1 168 ? -10.449 7.254 17.043 1.00 92.12 168 ALA A N 1
ATOM 1332 C CA . ALA A 1 168 ? -10.212 8.486 16.316 1.00 92.12 168 ALA A CA 1
ATOM 1333 C C . ALA A 1 168 ? -10.337 9.702 17.245 1.00 92.12 168 ALA A C 1
ATOM 1335 O O . ALA A 1 168 ? -11.176 9.731 18.142 1.00 92.12 168 ALA A O 1
ATOM 1336 N N . HIS A 1 169 ? -9.534 10.735 16.982 1.00 89.19 169 HIS A N 1
ATOM 1337 C CA . HIS A 1 169 ? -9.499 11.966 17.781 1.00 89.19 169 HIS A CA 1
ATOM 1338 C C . HIS A 1 169 ? -10.864 12.664 17.895 1.00 89.19 169 HIS A C 1
ATOM 1340 O O . HIS A 1 169 ? -11.116 13.345 18.880 1.00 89.19 169 HIS A O 1
ATOM 1346 N N . ILE A 1 170 ? -11.755 12.467 16.918 1.00 88.81 170 ILE A N 1
ATOM 1347 C CA . ILE A 1 170 ? -13.116 13.021 16.910 1.00 88.81 170 ILE A CA 1
ATOM 1348 C C . ILE A 1 170 ? -13.991 12.536 18.073 1.00 88.81 170 ILE A C 1
ATOM 1350 O O . ILE A 1 170 ? -14.974 13.192 18.391 1.00 88.81 170 ILE A O 1
ATOM 1354 N N . HIS A 1 171 ? -13.636 11.422 18.721 1.00 88.19 171 HIS A N 1
ATOM 1355 C CA . HIS A 1 171 ? -14.330 10.954 19.921 1.00 88.19 171 HIS A CA 1
ATOM 1356 C C . HIS A 1 171 ? -13.945 11.734 21.183 1.00 88.19 171 HIS A C 1
ATOM 1358 O O . HIS A 1 171 ? -14.591 11.554 22.211 1.00 88.19 171 HIS A O 1
ATOM 1364 N N . GLY A 1 172 ? -12.891 12.560 21.125 1.00 87.25 172 GLY A N 1
ATOM 1365 C CA . GLY A 1 172 ? -12.463 13.396 22.246 1.00 87.25 172 GLY A CA 1
ATOM 1366 C C . GLY A 1 172 ? -12.096 12.614 23.508 1.00 87.25 172 GLY A C 1
ATOM 1367 O O . GLY A 1 172 ? -12.303 13.129 24.596 1.00 87.25 172 GLY A O 1
ATOM 1368 N N . LEU A 1 173 ? -11.610 11.374 23.374 1.00 86.69 173 LEU A N 1
ATOM 1369 C CA . LEU A 1 173 ? -11.256 10.543 24.527 1.00 86.69 173 LEU A CA 1
ATOM 1370 C C . LEU A 1 173 ? -9.926 10.981 25.142 1.00 86.69 173 LEU A C 1
ATOM 1372 O O . LEU A 1 173 ? -8.902 10.997 24.447 1.00 86.69 173 LEU A O 1
ATOM 1376 N N . ASP A 1 174 ? -9.921 11.215 26.452 1.00 85.19 174 ASP A N 1
ATOM 1377 C CA . ASP A 1 174 ? -8.690 11.370 27.213 1.00 85.19 174 ASP A CA 1
ATOM 1378 C C . ASP A 1 174 ? -7.957 10.032 27.403 1.00 85.19 174 ASP A C 1
ATOM 1380 O O . ASP A 1 174 ? -8.455 8.919 27.178 1.00 85.19 174 ASP A O 1
ATOM 1384 N N . LYS A 1 175 ? -6.694 10.135 27.825 1.00 79.94 175 LYS A N 1
ATOM 1385 C CA . LYS A 1 175 ? -5.816 8.981 28.013 1.00 79.94 175 LYS A CA 1
ATOM 1386 C C . LYS A 1 175 ? -6.362 8.057 29.107 1.00 79.94 175 LYS A C 1
ATOM 1388 O O . LYS A 1 175 ? -6.317 8.385 30.286 1.00 79.94 175 LYS A O 1
ATOM 1393 N N . GLY A 1 176 ? -6.758 6.850 28.709 1.00 77.81 176 GLY A N 1
ATOM 1394 C CA . GLY A 1 176 ? -7.237 5.810 29.625 1.00 77.81 176 GLY A CA 1
ATOM 1395 C C . GLY A 1 176 ? -8.755 5.751 29.767 1.00 77.81 176 GLY A C 1
ATOM 1396 O O . GLY A 1 176 ? -9.247 4.869 30.468 1.00 77.81 176 GLY A O 1
ATOM 1397 N N . GLU A 1 177 ? -9.498 6.617 29.074 1.00 87.25 177 GLU A N 1
ATOM 1398 C CA . GLU A 1 177 ? -10.950 6.512 29.029 1.00 87.25 177 GLU A CA 1
ATOM 1399 C C . GLU A 1 177 ? -11.404 5.192 28.396 1.00 87.25 177 GLU A C 1
ATOM 1401 O O . GLU A 1 177 ? -10.968 4.794 27.313 1.00 87.25 177 GLU A O 1
ATOM 1406 N N . SER A 1 178 ? -12.319 4.517 29.088 1.00 91.94 178 SER A N 1
ATOM 1407 C CA . SER A 1 178 ? -12.908 3.240 28.682 1.00 91.94 178 SER A CA 1
ATOM 1408 C C . SER A 1 178 ? -14.368 3.367 28.249 1.00 91.94 178 SER A C 1
ATOM 1410 O O . SER A 1 178 ? -15.041 2.352 28.104 1.00 91.94 178 SER A O 1
ATOM 1412 N N . ARG A 1 179 ? -14.877 4.594 28.062 1.00 92.81 179 ARG A N 1
ATOM 1413 C CA . ARG A 1 179 ? -16.294 4.870 27.765 1.00 92.81 179 ARG A CA 1
ATOM 1414 C C . ARG A 1 179 ? -16.804 4.144 26.519 1.00 92.81 179 ARG A C 1
ATOM 1416 O O . ARG A 1 179 ? -17.971 3.792 26.471 1.00 92.81 179 ARG A O 1
ATOM 1423 N N . LEU A 1 180 ? -15.932 3.927 25.534 1.00 93.81 180 LEU A N 1
ATOM 1424 C CA . LEU A 1 180 ? -16.269 3.246 24.282 1.00 93.81 180 LEU A CA 1
ATOM 1425 C C . LEU A 1 180 ? -15.874 1.762 24.275 1.00 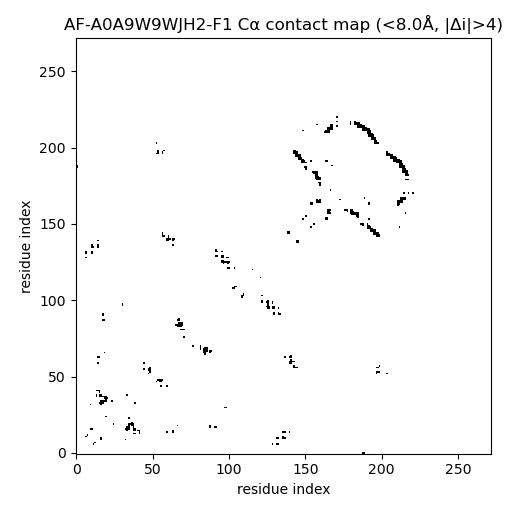93.81 180 LEU A C 1
ATOM 1427 O O . LEU A 1 180 ? -15.929 1.122 23.228 1.00 93.81 180 LEU A O 1
ATOM 1431 N N . ASN A 1 181 ? -15.402 1.199 25.393 1.00 95.00 181 ASN A N 1
ATOM 1432 C CA . ASN A 1 181 ? -15.007 -0.209 25.415 1.00 95.00 181 ASN A CA 1
ATOM 1433 C C . ASN A 1 181 ? -16.202 -1.108 25.081 1.00 95.00 181 ASN A C 1
ATOM 1435 O O . ASN A 1 181 ? -17.317 -0.853 25.516 1.00 95.00 181 ASN A O 1
ATOM 1439 N N . GLN A 1 182 ? -15.942 -2.170 24.318 1.00 95.44 182 GLN A N 1
ATOM 1440 C CA . GLN A 1 182 ? -16.923 -3.113 23.767 1.00 95.44 182 GLN A CA 1
ATOM 1441 C C . GLN A 1 182 ? -17.871 -2.522 22.712 1.00 95.44 182 GLN A C 1
ATOM 1443 O O . GLN A 1 182 ? -18.612 -3.276 22.080 1.00 95.44 182 GLN A O 1
ATOM 1448 N N . HIS A 1 183 ? -17.819 -1.212 22.450 1.00 95.75 183 HIS A N 1
ATOM 1449 C CA . HIS A 1 183 ? -18.615 -0.602 21.391 1.00 95.75 183 HIS A CA 1
ATOM 1450 C C . HIS A 1 183 ? -18.113 -1.037 20.015 1.00 95.75 183 HIS A C 1
ATOM 1452 O O . HIS A 1 183 ? -16.933 -1.354 19.819 1.00 95.75 183 HIS A O 1
ATOM 1458 N N . LYS A 1 184 ? -19.019 -1.047 19.038 1.00 96.12 184 LYS A N 1
ATOM 1459 C CA . LYS A 1 184 ? -18.724 -1.531 17.694 1.00 96.12 184 LYS A CA 1
ATOM 1460 C C . LYS A 1 184 ? -17.798 -0.573 16.946 1.00 96.12 184 LYS A C 1
ATOM 1462 O O . LYS A 1 184 ? -18.002 0.639 16.933 1.00 96.12 184 LYS A O 1
ATOM 1467 N N . VAL A 1 185 ? -16.803 -1.127 16.262 1.00 95.75 185 VAL A N 1
ATOM 1468 C CA . VAL A 1 185 ? -15.982 -0.390 15.300 1.00 95.75 185 VAL A CA 1
ATOM 1469 C C . VAL A 1 185 ? -16.767 -0.225 13.998 1.00 95.75 185 VAL A C 1
ATOM 1471 O O . VAL A 1 185 ? -17.187 -1.205 13.384 1.00 95.75 185 VAL A O 1
ATOM 1474 N N . LEU A 1 186 ? -16.958 1.022 13.572 1.00 94.12 186 LEU A N 1
ATOM 1475 C CA . LEU A 1 186 ? -17.754 1.381 12.396 1.00 94.12 186 LEU A CA 1
ATOM 1476 C C . LEU A 1 186 ? -16.889 1.607 11.150 1.00 94.12 186 LEU A C 1
ATOM 1478 O O . LEU A 1 186 ? -17.281 1.232 10.047 1.00 94.12 186 LEU A O 1
ATOM 1482 N N . ALA A 1 187 ? -15.718 2.231 11.307 1.00 92.31 187 ALA A N 1
ATOM 1483 C CA . ALA A 1 187 ? -14.835 2.581 10.191 1.00 92.31 187 ALA A CA 1
ATOM 1484 C C . ALA A 1 187 ? -13.364 2.724 10.623 1.00 92.31 187 ALA A C 1
ATOM 1486 O O . ALA A 1 187 ? -13.063 2.835 11.809 1.00 92.31 187 ALA A O 1
ATOM 1487 N N . ILE A 1 188 ? -12.442 2.776 9.652 1.00 92.12 188 ILE A N 1
ATOM 1488 C CA . ILE A 1 188 ? -10.998 2.985 9.867 1.00 92.12 188 ILE A CA 1
ATOM 1489 C C . ILE A 1 188 ? -10.520 4.277 9.186 1.00 92.12 188 ILE A C 1
ATOM 1491 O O . ILE A 1 188 ? -10.335 4.320 7.980 1.00 92.12 188 ILE A O 1
ATOM 1495 N N . PHE A 1 189 ? -10.149 5.319 9.917 1.00 89.50 189 PHE A N 1
ATOM 1496 C CA . PHE A 1 189 ? -9.495 6.475 9.284 1.00 89.50 189 PHE A CA 1
ATOM 1497 C C . PHE A 1 189 ? -8.080 6.169 8.788 1.00 89.50 189 PHE A C 1
ATOM 1499 O O . PHE A 1 189 ? -7.673 6.661 7.735 1.00 89.50 189 PHE A O 1
ATOM 1506 N N . ARG A 1 190 ? -7.337 5.351 9.540 1.00 90.62 190 ARG A N 1
ATOM 1507 C CA . ARG A 1 190 ? -5.972 4.927 9.210 1.00 90.62 190 ARG A CA 1
ATOM 1508 C C . ARG A 1 190 ? -5.810 3.431 9.486 1.00 90.62 190 ARG A C 1
ATOM 1510 O O . ARG A 1 190 ? -6.122 3.038 10.608 1.00 90.62 190 ARG A O 1
ATOM 1517 N N . PRO A 1 191 ? -5.324 2.626 8.527 1.00 93.88 191 PRO A N 1
ATOM 1518 C CA . PRO A 1 191 ? -5.069 1.202 8.724 1.00 93.88 191 PRO A CA 1
ATOM 1519 C C . PRO A 1 191 ? -4.111 0.923 9.876 1.00 93.88 191 PRO A C 1
ATOM 1521 O O . PRO A 1 191 ? -3.308 1.772 10.266 1.00 93.88 191 PRO A O 1
ATOM 1524 N N . TYR A 1 192 ? -4.165 -0.305 10.378 1.00 95.69 192 TYR A N 1
ATOM 1525 C CA . TYR A 1 192 ? -3.099 -0.831 11.220 1.00 95.69 192 TYR A CA 1
ATOM 1526 C C . TYR A 1 192 ? -1.892 -1.092 10.326 1.00 95.69 192 TYR A C 1
ATOM 1528 O O . TYR A 1 192 ? -2.040 -1.801 9.336 1.00 95.69 192 TYR A O 1
ATOM 1536 N N . PHE A 1 193 ? -0.731 -0.534 10.663 1.00 95.25 193 PHE A N 1
ATOM 1537 C CA . PHE A 1 193 ? 0.509 -0.730 9.913 1.00 95.25 193 PHE A CA 1
ATOM 1538 C C . PHE A 1 193 ? 1.525 -1.481 10.758 1.00 95.25 193 PHE A C 1
ATOM 1540 O O . PHE A 1 193 ? 1.739 -1.166 11.934 1.00 95.25 193 PHE A O 1
ATOM 1547 N N . PHE A 1 194 ? 2.192 -2.441 10.138 1.00 94.62 194 PHE A N 1
ATOM 1548 C CA . PHE A 1 194 ? 3.203 -3.273 10.772 1.00 94.62 194 PHE A CA 1
ATOM 1549 C C . PHE A 1 194 ? 4.311 -3.600 9.779 1.00 94.62 194 PHE A C 1
ATOM 1551 O O . PHE A 1 194 ? 4.138 -3.455 8.570 1.00 94.62 194 PHE A O 1
ATOM 1558 N N . ARG A 1 195 ? 5.458 -4.028 10.288 1.00 91.81 195 ARG A N 1
ATOM 1559 C CA . ARG A 1 195 ? 6.562 -4.535 9.485 1.00 91.81 195 ARG A CA 1
ATOM 1560 C C . ARG A 1 195 ? 6.823 -6.000 9.797 1.00 91.81 195 ARG A C 1
ATOM 1562 O O . ARG A 1 195 ? 6.598 -6.423 10.927 1.00 91.81 195 ARG A O 1
ATOM 1569 N N . VAL A 1 196 ? 7.263 -6.758 8.794 1.00 89.81 196 VAL A N 1
ATOM 1570 C CA . VAL A 1 196 ? 7.582 -8.188 8.940 1.00 89.81 196 VAL A CA 1
ATOM 1571 C C . VAL A 1 196 ? 8.851 -8.539 8.180 1.00 89.81 196 VAL A C 1
ATOM 1573 O O . VAL A 1 196 ? 9.040 -8.086 7.045 1.00 89.81 196 VAL A O 1
ATOM 1576 N N . GLY A 1 197 ? 9.664 -9.403 8.787 1.00 84.81 197 GLY A N 1
ATOM 1577 C CA . GLY A 1 197 ? 10.813 -10.046 8.160 1.00 84.81 197 GLY A CA 1
ATOM 1578 C C . GLY A 1 197 ? 11.954 -9.066 7.954 1.00 84.81 197 GLY A C 1
ATOM 1579 O O . GLY A 1 197 ? 12.357 -8.835 6.809 1.00 84.81 197 GLY A O 1
ATOM 1580 N N . ALA A 1 198 ? 12.411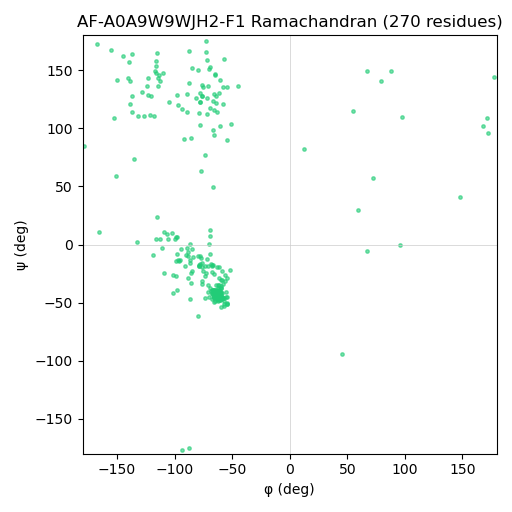 -8.438 9.042 1.00 82.88 198 ALA A N 1
ATOM 1581 C CA . ALA A 1 198 ? 13.674 -7.719 9.031 1.00 82.88 198 ALA A CA 1
ATOM 1582 C C . ALA A 1 198 ? 14.830 -8.725 8.974 1.00 82.88 198 ALA A C 1
ATOM 1584 O O . ALA A 1 198 ? 14.675 -9.893 9.322 1.00 82.88 198 ALA A O 1
ATOM 1585 N N . TRP A 1 199 ? 15.995 -8.262 8.522 1.00 77.31 199 TRP A N 1
ATOM 1586 C CA . TRP A 1 199 ? 17.164 -9.119 8.302 1.00 77.31 199 TRP A CA 1
ATOM 1587 C C . TRP A 1 199 ? 17.635 -9.854 9.568 1.00 77.31 199 TRP A C 1
ATOM 1589 O O . TRP A 1 199 ? 18.143 -10.962 9.483 1.00 77.31 199 TRP A O 1
ATOM 1599 N N . ASN A 1 200 ? 17.436 -9.244 10.739 1.00 77.38 200 ASN A N 1
ATOM 1600 C CA . ASN A 1 200 ? 17.894 -9.780 12.023 1.00 77.38 200 ASN A CA 1
ATOM 1601 C C . ASN A 1 200 ? 16.784 -10.503 12.809 1.00 77.38 200 ASN A C 1
ATOM 1603 O O . ASN A 1 200 ? 16.996 -10.853 13.968 1.00 77.38 200 ASN A O 1
ATOM 1607 N N . ASP A 1 201 ? 15.597 -10.690 12.227 1.00 74.56 201 ASP A N 1
ATOM 1608 C CA . ASP A 1 201 ? 14.464 -11.282 12.940 1.00 74.56 201 ASP A CA 1
ATOM 1609 C C . ASP A 1 201 ? 14.528 -12.812 12.857 1.00 74.56 201 ASP A C 1
ATOM 1611 O O . ASP A 1 201 ? 13.984 -13.395 11.923 1.00 74.56 201 ASP A O 1
ATOM 1615 N N . GLU A 1 202 ? 15.157 -13.475 13.833 1.00 67.81 202 GLU A N 1
ATOM 1616 C CA . GLU A 1 202 ? 15.232 -14.951 13.899 1.00 67.81 202 GLU A CA 1
ATOM 1617 C C . GLU A 1 202 ? 13.853 -15.632 13.838 1.00 67.81 202 GLU A C 1
ATOM 1619 O O . GLU A 1 202 ? 13.722 -16.755 13.356 1.00 67.81 202 GLU A O 1
ATOM 1624 N N . ILE A 1 203 ? 12.811 -14.941 14.309 1.00 72.12 203 ILE A N 1
ATOM 1625 C CA . ILE A 1 203 ? 11.420 -15.379 14.227 1.00 72.12 203 ILE A CA 1
ATOM 1626 C C . ILE A 1 203 ? 10.637 -14.286 13.499 1.00 72.12 203 ILE A C 1
ATOM 1628 O O . ILE A 1 203 ? 10.699 -13.130 13.919 1.00 72.12 203 ILE A O 1
ATOM 1632 N N . PRO A 1 204 ? 9.856 -14.604 12.451 1.00 68.38 204 PRO A N 1
ATOM 1633 C CA . PRO A 1 204 ? 9.024 -13.614 11.787 1.00 68.38 204 PRO A CA 1
ATOM 1634 C C . PRO A 1 204 ? 7.921 -13.143 12.743 1.00 68.38 204 PRO A C 1
ATOM 1636 O O . PRO A 1 204 ? 6.892 -13.800 12.900 1.00 68.38 204 PRO A O 1
ATOM 1639 N N . PHE A 1 205 ? 8.128 -11.993 13.385 1.00 81.50 205 PHE A N 1
ATOM 1640 C CA . PHE A 1 205 ? 7.113 -11.327 14.192 1.00 81.50 205 PHE A CA 1
ATOM 1641 C C . PHE A 1 205 ? 6.644 -10.042 13.514 1.00 81.50 205 PHE A C 1
ATOM 1643 O O . PHE A 1 205 ? 7.381 -9.364 12.798 1.00 81.50 205 PHE A O 1
ATOM 1650 N N . GLU A 1 206 ? 5.372 -9.715 13.719 1.00 90.06 206 GLU A N 1
ATOM 1651 C CA . GLU A 1 206 ? 4.831 -8.440 13.275 1.00 90.06 206 GLU A CA 1
ATOM 1652 C C . GLU A 1 206 ? 5.239 -7.347 14.255 1.00 90.06 206 GLU A C 1
ATOM 1654 O O . GLU A 1 206 ? 4.763 -7.292 15.393 1.00 90.06 206 GLU A O 1
ATOM 1659 N N . GLU A 1 207 ? 6.073 -6.424 13.799 1.00 91.06 207 GLU A N 1
ATOM 1660 C CA . GLU A 1 207 ? 6.387 -5.244 14.582 1.00 91.06 207 GLU A CA 1
ATOM 1661 C C . GLU A 1 207 ? 5.465 -4.092 14.189 1.00 91.06 207 GLU A C 1
ATOM 1663 O O . GLU A 1 207 ? 5.448 -3.610 13.055 1.00 91.06 207 GLU A O 1
ATOM 1668 N N . ARG A 1 208 ? 4.656 -3.640 15.145 1.00 94.00 208 ARG A N 1
ATOM 1669 C CA . ARG A 1 208 ? 3.693 -2.562 14.925 1.00 94.00 208 ARG A CA 1
ATOM 1670 C C . ARG A 1 208 ? 4.404 -1.238 14.645 1.00 94.00 208 ARG A C 1
ATOM 1672 O O . ARG A 1 208 ? 5.080 -0.704 15.518 1.00 94.00 208 ARG A O 1
ATOM 1679 N N . ILE A 1 209 ? 4.084 -0.633 13.504 1.00 94.00 209 ILE A N 1
ATOM 1680 C CA . ILE A 1 209 ? 4.429 0.758 13.186 1.00 94.00 209 ILE A CA 1
ATOM 1681 C C . ILE A 1 209 ? 3.345 1.698 13.720 1.00 94.00 209 ILE A C 1
ATOM 1683 O O . ILE A 1 209 ? 3.639 2.707 14.357 1.00 94.00 209 ILE A O 1
ATOM 1687 N N . SER A 1 210 ? 2.071 1.376 13.476 1.00 94.69 210 SER A N 1
ATOM 1688 C CA . SER A 1 210 ? 0.947 2.234 13.858 1.00 94.69 210 SER A CA 1
ATOM 1689 C C . SER A 1 210 ? -0.309 1.427 14.167 1.00 94.69 210 SER A C 1
ATOM 1691 O O . SER A 1 210 ? -0.607 0.442 13.492 1.00 94.69 210 SER A O 1
ATOM 1693 N N . LYS A 1 211 ? -1.064 1.859 15.184 1.00 95.94 211 LYS A N 1
ATOM 1694 C CA . LYS A 1 211 ? -2.407 1.331 15.455 1.00 95.94 211 LYS A CA 1
ATOM 1695 C C . LYS A 1 211 ? -3.382 1.793 14.368 1.00 95.94 211 LYS A C 1
ATOM 1697 O O . LYS A 1 211 ? -3.241 2.895 13.845 1.00 95.94 211 LYS A O 1
ATOM 1702 N N . ALA A 1 212 ? -4.412 1.000 14.092 1.00 95.81 212 ALA A N 1
ATOM 1703 C CA . ALA A 1 212 ? -5.541 1.459 13.299 1.00 95.81 212 ALA A CA 1
ATOM 1704 C C . ALA A 1 212 ? -6.303 2.553 14.058 1.00 95.81 212 ALA A C 1
ATOM 1706 O O . ALA A 1 212 ? -6.660 2.365 15.220 1.00 95.81 212 ALA A O 1
ATOM 1707 N N . HIS A 1 213 ? -6.571 3.681 13.403 1.00 94.94 213 HIS A N 1
ATOM 1708 C CA . HIS A 1 213 ? -7.425 4.734 13.953 1.00 94.94 213 HIS A CA 1
ATOM 1709 C C . HIS A 1 213 ? -8.869 4.447 13.559 1.00 94.94 213 HIS A C 1
ATOM 1711 O O . HIS A 1 213 ? -9.192 4.502 12.371 1.00 94.94 213 HIS A O 1
ATOM 1717 N N . VAL A 1 214 ? -9.725 4.156 14.534 1.00 94.88 214 VAL A N 1
ATOM 1718 C CA . VAL A 1 214 ? -11.084 3.661 14.300 1.00 94.88 214 VAL A CA 1
ATOM 1719 C C . VAL A 1 214 ? -12.157 4.662 14.713 1.00 94.88 214 VAL A C 1
ATOM 1721 O O . VAL A 1 214 ? -12.030 5.332 15.736 1.00 94.88 214 VAL A O 1
ATOM 1724 N N . LEU A 1 215 ? -13.218 4.747 13.913 1.00 94.31 215 LEU A N 1
ATOM 1725 C CA . LEU A 1 215 ? -14.490 5.333 14.322 1.00 94.31 215 LEU A CA 1
ATOM 1726 C C . LEU A 1 215 ? -15.258 4.268 15.102 1.00 94.31 215 LEU A C 1
ATOM 1728 O O . LEU A 1 215 ? -15.449 3.160 14.596 1.00 94.31 215 LEU A O 1
ATOM 1732 N N . VAL A 1 216 ? -15.689 4.605 16.307 1.00 94.75 216 VAL A N 1
ATOM 1733 C CA . VAL A 1 216 ? -16.413 3.708 17.207 1.00 94.75 216 VAL A CA 1
ATOM 1734 C C . VAL A 1 216 ? -17.836 4.224 17.375 1.00 94.75 216 VAL A C 1
ATOM 1736 O O . VAL A 1 216 ? -18.075 5.427 17.342 1.00 94.75 216 VAL A O 1
ATOM 1739 N N . GLU A 1 217 ? -18.792 3.319 17.515 1.00 93.81 217 GLU A N 1
ATOM 1740 C CA . GLU A 1 217 ? -20.165 3.671 17.850 1.00 93.81 217 GLU A CA 1
ATOM 1741 C C . GLU A 1 217 ? -20.202 4.445 19.171 1.00 93.81 217 GLU A C 1
ATOM 1743 O O . GLU A 1 217 ? -19.738 3.963 20.203 1.00 93.81 217 GLU A O 1
ATOM 1748 N N . ASP A 1 218 ? -20.720 5.668 19.137 1.00 88.62 218 ASP A N 1
ATOM 1749 C CA . ASP A 1 218 ? -20.768 6.550 20.295 1.00 88.62 218 ASP A CA 1
ATOM 1750 C C . ASP A 1 218 ? -22.138 7.232 20.370 1.00 88.62 218 ASP A C 1
ATOM 1752 O O . ASP A 1 218 ? -22.504 8.039 19.515 1.00 88.62 218 ASP A O 1
ATOM 1756 N N . ALA A 1 219 ? -22.905 6.916 21.414 1.00 76.81 219 ALA A N 1
ATOM 1757 C CA . ALA A 1 219 ? -24.210 7.527 21.661 1.00 76.81 219 ALA A CA 1
ATOM 1758 C C . ALA A 1 219 ? -24.116 9.027 22.013 1.00 76.81 219 ALA A C 1
ATOM 1760 O O . ALA A 1 219 ? -25.111 9.741 21.925 1.00 76.81 219 ALA A O 1
ATOM 1761 N N . PHE A 1 220 ? -22.932 9.517 22.402 1.00 63.47 220 PHE A N 1
ATOM 1762 C CA . PHE A 1 220 ? -22.706 10.903 22.823 1.00 63.47 220 PHE A CA 1
ATOM 1763 C C . PHE A 1 220 ? -22.215 11.829 21.711 1.00 63.47 220 PHE A C 1
ATOM 1765 O O . PHE A 1 220 ? -22.103 13.034 21.940 1.00 63.47 220 PHE A O 1
ATOM 1772 N N . THR A 1 221 ? -21.950 11.329 20.501 1.00 56.25 221 THR A N 1
ATOM 1773 C CA . THR A 1 221 ? -21.635 12.206 19.365 1.00 56.25 221 THR A CA 1
ATOM 1774 C C . THR A 1 221 ? -22.895 12.922 18.864 1.00 56.25 221 THR A C 1
ATOM 1776 O O . THR A 1 221 ? -23.449 12.599 17.822 1.00 56.25 221 THR A O 1
ATOM 1779 N N . GLN A 1 222 ? -23.320 13.952 19.604 1.00 47.94 222 GLN A N 1
ATOM 1780 C CA . GLN A 1 222 ? -24.231 15.011 19.147 1.00 47.94 222 GLN A CA 1
ATOM 1781 C C . GLN A 1 222 ? -23.587 15.949 18.117 1.00 47.94 222 GLN A C 1
ATOM 1783 O O . GLN A 1 222 ? -24.253 16.841 17.597 1.00 47.94 222 GLN A O 1
ATOM 1788 N N . PHE A 1 223 ? -22.324 15.728 17.744 1.00 47.84 223 PHE A N 1
ATOM 1789 C CA . PHE A 1 223 ? -21.778 16.263 16.501 1.00 47.84 223 PHE A CA 1
ATOM 1790 C C . PHE A 1 223 ? -22.291 15.422 15.334 1.00 47.84 223 PHE A C 1
ATOM 1792 O O . PHE A 1 223 ? -21.539 14.760 14.618 1.00 47.84 223 PHE A O 1
ATOM 1799 N N . ALA A 1 224 ? -23.614 15.466 15.162 1.00 41.66 224 ALA A N 1
ATOM 1800 C CA . ALA A 1 224 ? -24.212 15.302 13.863 1.00 41.66 224 ALA A CA 1
ATOM 1801 C C . ALA A 1 224 ? -23.401 16.161 12.894 1.00 41.66 224 ALA A C 1
ATOM 1803 O O . ALA A 1 224 ? -23.020 17.297 13.193 1.00 41.66 224 ALA A O 1
ATOM 1804 N N . ILE A 1 225 ? -23.123 15.591 11.734 1.00 44.12 225 ILE A N 1
ATOM 1805 C CA . ILE A 1 225 ? -22.831 16.353 10.536 1.00 44.12 225 ILE A CA 1
ATOM 1806 C C . ILE A 1 225 ? -24.034 17.294 10.380 1.00 44.12 225 ILE A C 1
ATOM 1808 O O . ILE A 1 225 ? -25.060 16.900 9.837 1.00 44.12 225 ILE A O 1
ATOM 1812 N N . SER A 1 226 ? -23.951 18.489 10.972 1.00 37.47 226 SER A N 1
ATOM 1813 C CA . SER A 1 226 ? -24.899 19.570 10.752 1.00 37.47 226 SER A CA 1
ATOM 1814 C C . SER A 1 226 ? -24.708 19.943 9.297 1.00 37.47 226 SER A C 1
ATOM 1816 O O . SER A 1 226 ? -23.763 20.641 8.930 1.00 37.47 226 SER A O 1
ATOM 1818 N N . SER A 1 227 ? -25.531 19.344 8.445 1.00 38.91 227 SER A N 1
ATOM 1819 C CA . SER A 1 227 ? -25.819 19.891 7.137 1.00 38.91 227 SER A CA 1
ATOM 1820 C C . SER A 1 227 ? -26.437 21.256 7.412 1.00 38.91 227 SER A C 1
ATOM 1822 O O . SER A 1 227 ? -27.580 21.324 7.849 1.00 38.91 227 SER A O 1
ATOM 1824 N N . ASP A 1 228 ? -25.656 22.322 7.243 1.00 37.19 228 ASP A N 1
ATOM 1825 C CA . ASP A 1 228 ? -26.095 23.725 7.292 1.00 37.19 228 ASP A CA 1
ATOM 1826 C C . ASP A 1 228 ? -27.030 24.051 6.103 1.00 37.19 228 ASP A C 1
ATOM 1828 O O . ASP A 1 228 ? -26.851 25.035 5.392 1.00 37.19 228 ASP A O 1
ATOM 1832 N N . GLU A 1 229 ? -28.035 23.212 5.874 1.00 45.88 229 GLU A N 1
ATOM 1833 C CA . GLU A 1 229 ? -29.115 23.418 4.916 1.00 45.88 229 GLU A CA 1
ATOM 1834 C C . GLU A 1 229 ? -30.431 23.045 5.589 1.00 45.88 229 GLU A C 1
ATOM 1836 O O . GLU A 1 229 ? -30.955 21.957 5.398 1.00 45.88 229 GLU A O 1
ATOM 1841 N N . ASP A 1 230 ? -30.872 23.911 6.499 1.00 45.97 230 ASP A N 1
ATOM 1842 C CA . ASP A 1 230 ? -32.245 24.422 6.555 1.00 45.97 230 ASP A CA 1
ATOM 1843 C C . ASP A 1 230 ? -32.428 25.229 7.844 1.00 45.97 230 ASP A C 1
ATOM 1845 O O . ASP A 1 230 ? -32.636 24.685 8.921 1.00 45.97 230 ASP A O 1
ATOM 1849 N N . GLU A 1 231 ? -32.266 26.551 7.727 1.00 35.28 231 GLU A N 1
ATOM 1850 C CA . GLU A 1 231 ? -33.189 27.571 8.252 1.00 35.28 231 GLU A CA 1
ATOM 1851 C C . GLU A 1 231 ? -32.559 28.972 8.101 1.00 35.28 231 GLU A C 1
ATOM 1853 O O . GLU A 1 231 ? -31.598 29.373 8.761 1.00 35.28 231 GLU A O 1
ATOM 1858 N N . SER A 1 232 ? -33.124 29.745 7.178 1.00 35.66 232 SER A N 1
ATOM 1859 C CA . SER A 1 232 ? -32.873 31.178 6.990 1.00 35.66 232 SER A CA 1
ATOM 1860 C C . SER A 1 232 ? -33.822 32.010 7.891 1.00 35.66 232 SER A C 1
ATOM 1862 O O . SER A 1 232 ? -34.641 31.451 8.610 1.00 35.66 232 SER A O 1
ATOM 1864 N N . PRO A 1 233 ? -33.861 33.355 7.830 1.00 47.00 233 PRO A N 1
ATOM 1865 C CA . PRO A 1 233 ? -32.814 34.337 8.104 1.00 47.00 233 PRO A CA 1
ATOM 1866 C C . PRO A 1 233 ? -33.317 35.409 9.105 1.00 47.00 233 PRO A C 1
ATOM 1868 O O . PRO A 1 233 ? -34.347 36.012 8.868 1.00 47.00 233 PRO A O 1
ATOM 1871 N N . THR A 1 234 ? -32.605 35.772 10.180 1.00 41.03 234 THR A N 1
ATOM 1872 C CA . THR A 1 234 ? -32.790 37.092 10.857 1.00 41.03 234 THR A CA 1
ATOM 1873 C C . THR A 1 234 ? -31.825 37.257 12.033 1.00 41.03 234 THR A C 1
ATOM 1875 O O . THR A 1 234 ? -32.167 37.000 13.179 1.00 41.03 234 THR A O 1
ATOM 1878 N N . LYS A 1 235 ? -30.589 37.716 11.794 1.00 42.25 235 LYS A N 1
ATOM 1879 C CA . LYS A 1 235 ? -29.750 38.327 12.863 1.00 42.25 235 LYS A CA 1
ATOM 1880 C C . LYS A 1 235 ? -28.521 39.093 12.361 1.00 42.25 235 LYS A C 1
ATOM 1882 O O . LYS A 1 235 ? -27.677 39.501 13.159 1.00 42.25 235 LYS A O 1
ATOM 1887 N N . ARG A 1 236 ? -28.404 39.349 11.052 1.00 46.44 236 ARG A N 1
ATOM 1888 C CA . ARG A 1 236 ? -27.201 39.976 10.472 1.00 46.44 236 ARG A CA 1
ATOM 1889 C C . ARG A 1 236 ? -27.179 41.512 10.523 1.00 46.44 236 ARG A C 1
ATOM 1891 O O . ARG A 1 236 ? -26.139 42.100 10.245 1.00 46.44 236 ARG A O 1
ATOM 1898 N N . THR A 1 237 ? -28.243 42.171 10.988 1.00 45.12 237 THR A N 1
ATOM 1899 C CA . THR A 1 237 ? -28.325 43.648 11.030 1.00 45.12 237 THR A CA 1
ATOM 1900 C C . THR A 1 237 ? -27.815 44.292 12.329 1.00 45.12 237 THR A C 1
ATOM 1902 O O . THR A 1 237 ? -27.640 45.503 12.370 1.00 45.12 237 THR A O 1
ATOM 1905 N N . LYS A 1 238 ? -27.500 43.532 13.392 1.00 46.22 238 LYS A N 1
ATOM 1906 C CA . LYS A 1 238 ? -27.056 44.119 14.682 1.00 46.22 238 LYS A CA 1
ATOM 1907 C C . LYS A 1 238 ? -25.538 44.145 14.916 1.00 46.22 238 LYS A C 1
ATOM 1909 O O . LYS A 1 238 ? -25.088 44.786 15.860 1.00 46.22 238 LYS A O 1
ATOM 1914 N N . ARG A 1 239 ? -24.722 43.505 14.066 1.00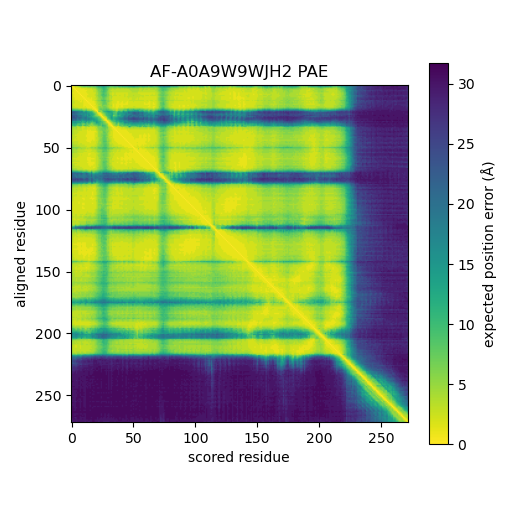 43.94 239 ARG A N 1
ATOM 1915 C CA . ARG A 1 239 ? -23.252 43.453 14.252 1.00 43.94 239 ARG A CA 1
ATOM 1916 C C . ARG A 1 239 ? -22.446 44.495 13.465 1.00 43.94 239 ARG A C 1
ATOM 1918 O O . ARG A 1 239 ? -21.294 44.718 13.821 1.00 43.94 239 ARG A O 1
ATOM 1925 N N . LYS A 1 240 ? -23.023 45.190 12.473 1.00 45.16 240 LYS A N 1
ATOM 1926 C CA . LYS A 1 240 ? -22.308 46.257 11.735 1.00 45.16 240 LYS A CA 1
ATOM 1927 C C . LYS A 1 240 ? -22.351 47.638 12.408 1.00 45.16 240 LYS A C 1
ATOM 1929 O O . LYS A 1 240 ? -21.418 48.404 12.227 1.00 45.16 240 LYS A O 1
ATOM 1934 N N . ALA A 1 241 ? -23.328 47.921 13.274 1.00 44.81 241 ALA A N 1
ATOM 1935 C CA . ALA A 1 241 ? -23.408 49.205 13.990 1.00 44.81 241 ALA A CA 1
ATOM 1936 C C . ALA A 1 241 ? -22.480 49.315 15.221 1.00 44.81 241 ALA A C 1
ATOM 1938 O O . ALA A 1 241 ? -22.338 50.392 15.791 1.00 44.81 241 ALA A O 1
ATOM 1939 N N . LYS A 1 242 ? -21.847 48.212 15.655 1.00 43.59 242 LYS A N 1
ATOM 1940 C CA . LYS A 1 242 ? -20.958 48.207 16.834 1.00 43.59 242 LYS A CA 1
ATOM 1941 C C . LYS A 1 242 ? -19.469 48.330 16.485 1.00 43.59 242 LYS A C 1
ATOM 1943 O O . LYS A 1 242 ? -18.685 48.611 17.378 1.00 43.59 242 LYS A O 1
ATOM 1948 N N . ARG A 1 243 ? -19.081 48.151 15.213 1.00 46.22 243 ARG A N 1
ATOM 1949 C CA . ARG A 1 243 ? -17.682 48.293 14.762 1.00 46.22 243 ARG A CA 1
ATOM 1950 C C . ARG A 1 243 ? -17.309 49.724 14.362 1.00 46.22 243 ARG A C 1
ATOM 1952 O O . ARG A 1 243 ? -16.180 50.118 14.608 1.00 46.22 243 ARG A O 1
ATOM 1959 N N . SER A 1 244 ? -18.257 50.536 13.892 1.00 47.34 244 SER A N 1
ATOM 1960 C CA . SER A 1 244 ? -17.993 51.942 13.545 1.00 47.34 244 SER A CA 1
ATOM 1961 C C . SER A 1 244 ? -17.805 52.872 14.753 1.00 47.34 244 SER A C 1
ATOM 1963 O O . SER A 1 244 ? -17.212 53.928 14.606 1.00 47.34 244 SER A O 1
ATOM 1965 N N . LYS A 1 245 ? -18.241 52.485 15.963 1.00 46.81 245 LYS A N 1
ATOM 1966 C CA . LYS A 1 245 ? -18.024 53.278 17.196 1.00 46.81 245 LYS A CA 1
ATOM 1967 C C . LYS A 1 245 ? -16.714 52.974 17.932 1.00 46.81 245 LYS A C 1
ATOM 1969 O O . LYS A 1 245 ? -16.378 53.672 18.888 1.00 46.81 245 LYS A O 1
ATOM 1974 N N . THR A 1 246 ? -15.993 51.923 17.542 1.00 44.72 246 THR A N 1
ATOM 1975 C CA . THR A 1 246 ? -14.738 51.529 18.206 1.00 44.72 246 THR A CA 1
ATOM 1976 C C . THR A 1 246 ? -13.508 52.027 17.450 1.00 44.72 246 THR A C 1
ATOM 1978 O O . THR A 1 246 ? -12.500 52.304 18.089 1.00 44.72 246 THR A O 1
ATOM 1981 N N . GLU A 1 247 ? -13.595 52.233 16.134 1.00 47.44 247 GLU A N 1
ATOM 1982 C CA . GLU A 1 247 ? -12.479 52.767 15.336 1.00 47.44 247 GLU A CA 1
ATOM 1983 C C . GLU A 1 247 ? -12.287 54.286 15.527 1.00 47.44 247 GLU A C 1
ATOM 1985 O O . GLU A 1 247 ? -11.153 54.748 15.593 1.00 47.44 247 GLU A O 1
ATOM 1990 N N . GLU A 1 248 ? -13.355 55.048 15.791 1.00 45.97 248 GLU A N 1
ATOM 1991 C CA . GLU A 1 248 ? -13.270 56.504 16.017 1.00 45.97 248 GLU A CA 1
ATOM 1992 C C . GLU A 1 248 ? -12.642 56.879 17.383 1.00 45.97 248 GLU A C 1
ATOM 1994 O O . GLU A 1 248 ? -12.024 57.929 17.530 1.00 45.97 248 GLU A O 1
ATOM 1999 N N . ASN A 1 249 ? -12.710 55.992 18.387 1.00 44.97 249 ASN A N 1
ATOM 2000 C CA . ASN A 1 249 ? -12.144 56.241 19.726 1.00 44.97 249 ASN A CA 1
ATOM 2001 C C . ASN A 1 249 ? -10.660 55.859 19.871 1.00 44.97 249 ASN A C 1
ATOM 2003 O O . ASN A 1 249 ? -10.011 56.270 20.836 1.00 44.97 249 ASN A O 1
ATOM 2007 N N . VAL A 1 250 ? -10.108 55.071 18.944 1.00 47.97 250 VAL A N 1
ATOM 2008 C CA . VAL A 1 250 ? -8.688 54.680 18.982 1.00 47.97 250 VAL A CA 1
ATOM 2009 C C . VAL A 1 250 ? -7.817 55.742 18.305 1.00 47.97 250 VAL A C 1
ATOM 2011 O O . VAL A 1 250 ? -6.725 56.023 18.797 1.00 47.97 250 VAL A O 1
ATOM 2014 N N . GLU A 1 251 ? -8.324 56.411 17.266 1.00 45.03 251 GLU A N 1
ATOM 2015 C CA . GLU A 1 251 ? -7.562 57.407 16.499 1.00 45.03 251 GLU A CA 1
ATOM 2016 C C . GLU A 1 251 ? -7.397 58.762 17.222 1.00 45.03 251 GLU A C 1
ATOM 2018 O O . GLU A 1 251 ? -6.426 59.484 16.984 1.00 45.03 251 GLU A O 1
ATOM 2023 N N . VAL A 1 252 ? -8.281 59.089 18.174 1.00 48.53 252 VAL A N 1
ATOM 2024 C CA . VAL A 1 252 ? -8.163 60.302 19.010 1.00 48.53 252 VAL A CA 1
ATOM 2025 C C . VAL A 1 252 ? -7.098 60.135 20.103 1.00 48.53 252 VAL A C 1
ATOM 2027 O O . VAL A 1 252 ? -6.362 61.073 20.399 1.00 48.53 252 VAL A O 1
ATOM 2030 N N . ARG A 1 253 ? -6.917 58.924 20.652 1.00 46.09 253 ARG A N 1
ATOM 2031 C CA . ARG A 1 253 ? -5.941 58.669 21.732 1.00 46.09 253 ARG A CA 1
ATOM 2032 C C . ARG A 1 253 ? -4.490 58.543 21.267 1.00 46.09 253 ARG A C 1
ATOM 2034 O O . ARG A 1 253 ? -3.591 58.696 22.086 1.00 46.09 253 ARG A O 1
ATOM 2041 N N . THR A 1 254 ? -4.236 58.291 19.982 1.00 46.38 254 THR A N 1
ATOM 2042 C CA . THR A 1 254 ? -2.859 58.150 19.465 1.00 46.38 254 THR A CA 1
ATOM 2043 C C . THR A 1 254 ? -2.213 59.482 19.066 1.00 46.38 254 THR A C 1
ATOM 2045 O O . THR A 1 254 ? -0.997 59.534 18.893 1.00 46.38 254 THR A O 1
ATOM 2048 N N . LYS A 1 255 ? -2.988 60.572 18.949 1.00 45.34 255 LYS A N 1
ATOM 2049 C CA . LYS A 1 255 ? -2.470 61.903 18.574 1.00 45.34 255 LYS A CA 1
ATOM 2050 C C . LYS A 1 255 ? -2.059 62.777 19.771 1.00 45.34 255 LYS A C 1
ATOM 2052 O O . LYS A 1 255 ? -1.250 63.680 19.586 1.00 45.34 255 LYS A O 1
ATOM 2057 N N . GLU A 1 256 ? -2.511 62.482 20.994 1.00 42.62 256 GLU A N 1
ATOM 2058 C CA . GLU A 1 256 ? -2.116 63.239 22.201 1.00 42.62 256 GLU A CA 1
ATOM 2059 C C . GLU A 1 256 ? -0.802 62.765 22.850 1.00 42.62 256 GLU A C 1
ATOM 2061 O O . GLU A 1 256 ? -0.110 63.560 23.482 1.00 42.62 256 GLU A O 1
ATOM 2066 N N . SER A 1 257 ? -0.382 61.509 22.663 1.00 48.28 257 SER A N 1
ATOM 2067 C CA . SER A 1 257 ? 0.821 60.973 23.328 1.00 48.28 257 SER A CA 1
ATOM 2068 C C . SER A 1 257 ? 2.143 61.231 22.586 1.00 48.28 257 SER A C 1
ATOM 2070 O O . SER A 1 257 ? 3.197 60.814 23.059 1.00 48.28 257 SER A O 1
ATOM 2072 N N . ALA A 1 258 ? 2.118 61.908 21.431 1.00 44.06 258 ALA A N 1
ATOM 2073 C CA . ALA A 1 258 ? 3.297 62.135 20.583 1.00 44.06 258 ALA A CA 1
ATOM 2074 C C . ALA A 1 258 ? 3.946 63.532 20.735 1.00 44.06 258 ALA A C 1
ATOM 2076 O O . ALA A 1 258 ? 4.902 63.842 20.024 1.00 44.06 258 ALA A O 1
ATOM 2077 N N . LEU A 1 259 ? 3.467 64.376 21.661 1.00 47.44 259 LEU A N 1
ATOM 2078 C CA . LEU A 1 259 ? 3.929 65.768 21.826 1.00 47.44 259 LEU A CA 1
ATOM 2079 C C . LEU A 1 259 ? 4.695 66.077 23.126 1.00 47.44 259 LEU A C 1
ATOM 2081 O O . LEU A 1 259 ? 5.100 67.221 23.326 1.00 47.44 259 LEU A O 1
ATOM 2085 N N . GLN A 1 260 ? 4.987 65.097 23.986 1.00 42.22 260 GLN A N 1
ATOM 2086 C CA . GLN A 1 260 ? 5.763 65.334 25.212 1.00 42.22 260 GLN A CA 1
ATOM 2087 C C . GLN A 1 260 ? 6.972 64.399 25.312 1.00 42.22 260 GLN A C 1
ATOM 2089 O O . GLN A 1 260 ? 6.828 63.203 25.531 1.00 42.22 260 GLN A O 1
ATOM 2094 N N . GLY A 1 261 ? 8.181 64.961 25.171 1.00 37.53 261 GLY A N 1
ATOM 2095 C CA . GLY A 1 261 ? 9.418 64.254 25.529 1.00 37.53 261 GLY A CA 1
ATOM 2096 C C . GLY A 1 261 ? 10.669 64.569 24.706 1.00 37.53 261 GLY A C 1
ATOM 2097 O O . GLY A 1 261 ? 11.425 63.658 24.386 1.00 37.53 261 GLY A O 1
ATOM 2098 N N . LYS A 1 262 ? 10.930 65.835 24.349 1.00 39.31 262 LYS A N 1
ATOM 2099 C CA . LYS A 1 262 ? 12.267 66.266 23.894 1.00 39.31 262 LYS A CA 1
ATOM 2100 C C . LYS A 1 262 ? 13.139 66.673 25.094 1.00 39.31 262 LYS A C 1
ATOM 2102 O O . LYS A 1 262 ? 12.698 67.448 25.931 1.00 39.31 262 LYS A O 1
ATOM 2107 N N . ALA A 1 263 ? 14.412 66.265 25.015 1.00 36.59 263 ALA A N 1
ATOM 2108 C CA . ALA A 1 263 ? 15.632 66.894 25.557 1.00 36.59 263 ALA A CA 1
ATOM 2109 C C . ALA A 1 263 ? 16.225 66.405 26.900 1.00 36.59 263 ALA A C 1
ATOM 2111 O O . ALA A 1 263 ? 15.752 66.764 27.971 1.00 36.59 263 ALA A O 1
ATOM 2112 N N . ARG A 1 264 ? 17.395 65.737 26.811 1.00 44.81 264 ARG A N 1
ATOM 2113 C CA . ARG A 1 264 ? 18.744 66.166 27.300 1.00 44.81 264 ARG A CA 1
ATOM 2114 C C . ARG A 1 264 ? 19.705 64.955 27.244 1.00 44.81 264 ARG A C 1
ATOM 2116 O O . ARG A 1 264 ? 19.473 63.970 27.921 1.00 44.81 264 ARG A O 1
ATOM 2123 N N . LYS A 1 265 ? 20.600 64.823 26.253 1.00 38.47 265 LYS A N 1
ATOM 2124 C CA . LYS A 1 265 ? 21.983 65.353 26.096 1.00 38.47 265 LYS A CA 1
ATOM 2125 C C . LYS A 1 265 ? 22.994 65.022 27.218 1.00 38.47 265 LYS A C 1
ATOM 2127 O O . LYS A 1 265 ? 22.943 65.634 28.275 1.00 38.47 265 LYS A O 1
ATOM 2132 N N . GLY A 1 266 ? 24.013 64.241 26.819 1.00 33.91 266 GLY A N 1
ATOM 2133 C CA . GLY A 1 266 ? 25.433 64.330 27.216 1.00 33.91 266 GLY A CA 1
ATOM 2134 C C . GLY A 1 266 ? 25.838 63.552 28.475 1.00 33.91 266 GLY A C 1
ATOM 2135 O O . GLY A 1 266 ? 25.053 63.453 29.397 1.00 33.91 266 GLY A O 1
ATOM 2136 N N . ALA A 1 267 ? 27.051 63.028 28.656 1.00 37.44 267 ALA A N 1
ATOM 2137 C CA . ALA A 1 267 ? 28.228 62.757 27.825 1.00 37.44 267 ALA A CA 1
ATOM 2138 C C . ALA A 1 267 ? 29.316 62.182 28.766 1.00 37.44 267 ALA A C 1
ATOM 2140 O O . ALA A 1 267 ? 29.488 62.732 29.847 1.00 37.44 267 ALA A O 1
ATOM 2141 N N . LYS A 1 268 ? 30.136 61.228 28.275 1.00 39.44 268 LYS A N 1
ATOM 2142 C CA . LYS A 1 268 ? 31.481 60.825 28.788 1.00 39.44 268 LYS A CA 1
ATOM 2143 C C . LYS A 1 268 ? 31.478 60.140 30.184 1.00 39.44 268 LYS A C 1
ATOM 2145 O O . LYS A 1 268 ? 30.634 60.423 31.006 1.00 39.44 268 LYS A O 1
ATOM 2150 N N . LYS A 1 269 ? 32.377 59.220 30.557 1.00 38.41 269 LYS A N 1
ATOM 2151 C CA . LYS A 1 269 ? 33.802 59.020 30.239 1.00 38.41 269 LYS A CA 1
ATOM 2152 C C . LYS A 1 269 ? 34.249 57.612 30.709 1.00 38.41 269 LYS A C 1
ATOM 2154 O O . LYS A 1 269 ? 33.517 56.899 31.376 1.00 38.41 269 LYS A O 1
ATOM 2159 N N . LYS A 1 270 ? 35.476 57.273 30.321 1.00 40.88 270 LYS A N 1
ATOM 2160 C CA . LYS A 1 270 ? 36.232 56.010 30.407 1.00 40.88 270 LYS A CA 1
ATOM 2161 C C . LYS A 1 270 ? 37.016 55.853 31.736 1.00 40.88 270 LYS A C 1
ATOM 2163 O O . LYS A 1 270 ? 37.362 56.883 32.312 1.00 40.88 270 LYS A O 1
ATOM 2168 N N . LYS A 1 271 ? 37.483 54.613 31.998 1.00 38.62 271 LYS A N 1
ATOM 2169 C CA . LYS A 1 271 ? 38.522 54.132 32.962 1.00 38.62 271 LYS A CA 1
ATOM 2170 C C . LYS A 1 271 ? 38.054 54.013 34.425 1.00 38.62 271 LYS A C 1
ATOM 2172 O O . LYS A 1 271 ? 37.300 54.864 34.869 1.00 38.62 271 LYS A O 1
ATOM 2177 N N . ILE A 1 272 ? 38.442 52.996 35.201 1.00 46.56 272 ILE A N 1
ATOM 2178 C CA . ILE A 1 272 ? 39.688 52.193 35.251 1.00 46.56 272 ILE A CA 1
ATOM 2179 C C . ILE A 1 272 ? 39.386 50.700 35.140 1.00 46.56 272 ILE A C 1
ATOM 2181 O O . ILE A 1 272 ? 38.374 50.273 35.731 1.00 46.56 272 ILE A O 1
#

Nearest PDB structures (foldseek):
  8hk3-assembly1_C  TM=2.501E-01  e=7.882E+00  Homo sapiens
  1i6z-assembly1_A  TM=2.314E-01  e=8.866E+00  Mus musculus
  7y65-assembly1_D  TM=2.541E-01  e=7.007E+00  Homo sapiens
  7y1f-assembly1_R  TM=1.753E-01  e=5.873E+00  Homo sapiens

Mean predicted aligned error: 13.4 Å